Protein AF-A0A6J2UG06-F1 (afdb_monomer)

Sequence (185 aa):
MLAINQSETRSLQFLCLIGFFMAVGTTALANMAPKVDNDSCHNTYTLQAADASNTYTSSYTLCEQTANDTMIELTIDEKLERMQIEQGAGAVCDNLAQCSAIADDLDYMKCIREIGNKNLDILVEIHFNATSAHTRLRTDYDEVHQTFLLCTLEAQQVYVNSVRLAYNELLECRAQMENCSNSIF

Structure (mmCIF, N/CA/C/O backbone):
data_AF-A0A6J2UG06-F1
#
_entry.id   AF-A0A6J2UG06-F1
#
loop_
_atom_site.group_PDB
_atom_site.id
_atom_site.type_symbol
_atom_site.label_atom_id
_atom_site.label_alt_id
_atom_site.label_comp_id
_atom_site.label_asym_id
_atom_site.label_entity_id
_atom_site.label_seq_id
_atom_site.pdbx_PDB_ins_code
_atom_site.Cartn_x
_atom_site.Cartn_y
_atom_site.Cartn_z
_atom_site.occupancy
_atom_site.B_iso_or_equiv
_atom_site.auth_seq_id
_atom_site.auth_comp_id
_atom_site.auth_asym_id
_atom_site.auth_atom_id
_atom_site.pdbx_PDB_model_num
ATOM 1 N N . MET A 1 1 ? -39.538 -32.770 -22.035 1.00 35.53 1 MET A N 1
ATOM 2 C CA . MET A 1 1 ? -38.517 -32.888 -23.104 1.00 35.53 1 MET A CA 1
ATOM 3 C C . MET A 1 1 ? -38.596 -31.614 -23.925 1.00 35.53 1 MET A C 1
ATOM 5 O O . MET A 1 1 ? -39.690 -31.314 -24.364 1.00 35.53 1 MET A O 1
ATOM 9 N N . LEU A 1 2 ? -37.586 -30.773 -24.113 1.00 37.44 2 LEU A N 1
ATOM 10 C CA . LEU A 1 2 ? -36.155 -30.801 -23.820 1.00 37.44 2 LEU A CA 1
ATOM 11 C C . LEU A 1 2 ? -35.757 -29.368 -23.422 1.00 37.44 2 LEU A C 1
ATOM 13 O O . LEU A 1 2 ? -36.027 -28.440 -24.177 1.00 37.44 2 LEU A O 1
ATOM 17 N N . ALA A 1 3 ? -35.115 -29.190 -22.268 1.00 36.50 3 ALA A N 1
ATOM 18 C CA . ALA A 1 3 ? -34.351 -27.982 -21.973 1.00 36.50 3 ALA A CA 1
ATOM 19 C C . ALA A 1 3 ? -32.898 -28.296 -22.342 1.00 36.50 3 ALA A C 1
ATOM 21 O O . ALA A 1 3 ? -32.221 -29.027 -21.622 1.00 36.50 3 ALA A O 1
ATOM 22 N N . ILE A 1 4 ? -32.461 -27.841 -23.515 1.00 45.91 4 ILE A N 1
ATOM 23 C CA . ILE A 1 4 ? -31.063 -27.958 -23.935 1.00 45.91 4 ILE A CA 1
ATOM 24 C C . ILE A 1 4 ? -30.314 -26.762 -23.342 1.00 45.91 4 ILE A C 1
ATOM 26 O O . ILE A 1 4 ? -30.696 -25.609 -23.538 1.00 45.91 4 ILE A O 1
ATOM 30 N N . ASN A 1 5 ? -29.283 -27.084 -22.564 1.00 40.12 5 ASN A N 1
ATOM 31 C CA . ASN A 1 5 ? -28.406 -26.192 -21.815 1.00 40.12 5 ASN A CA 1
ATOM 32 C C . ASN A 1 5 ? -27.907 -24.986 -22.632 1.00 40.12 5 ASN A C 1
ATOM 34 O O . ASN A 1 5 ? -27.106 -25.131 -23.550 1.00 40.12 5 ASN A O 1
ATOM 38 N N . GLN A 1 6 ? -28.258 -23.772 -22.195 1.00 50.56 6 GLN A N 1
ATOM 39 C CA . GLN A 1 6 ? -27.672 -22.495 -22.649 1.00 50.56 6 GLN A CA 1
ATOM 40 C C . GLN A 1 6 ? -26.193 -22.298 -22.233 1.00 50.56 6 GLN A C 1
ATOM 42 O O . GLN A 1 6 ? -25.611 -21.243 -22.483 1.00 50.56 6 GLN A O 1
ATOM 47 N N . SER A 1 7 ? -25.574 -23.296 -21.595 1.00 43.72 7 SER A N 1
ATOM 48 C CA . SER A 1 7 ? -24.187 -23.250 -21.117 1.00 43.72 7 SER A CA 1
ATOM 49 C C . SER A 1 7 ? -23.150 -23.572 -22.202 1.00 43.72 7 SER A C 1
ATOM 51 O O . SER A 1 7 ? -22.028 -23.088 -22.110 1.00 43.72 7 SER A O 1
ATOM 53 N N . GLU A 1 8 ? -23.483 -24.373 -23.221 1.00 43.66 8 GLU A N 1
ATOM 54 C CA . GLU A 1 8 ? -22.505 -24.820 -24.235 1.00 43.66 8 GLU A CA 1
ATOM 55 C C . GLU A 1 8 ? -22.357 -23.852 -25.419 1.00 43.66 8 GLU A C 1
ATOM 57 O O . GLU A 1 8 ? -21.316 -23.811 -26.073 1.00 43.66 8 GLU A O 1
ATOM 62 N N . THR A 1 9 ? -23.359 -23.011 -25.680 1.00 48.59 9 THR A N 1
ATOM 63 C CA . THR A 1 9 ? -23.345 -22.058 -26.804 1.00 48.59 9 THR A CA 1
ATOM 64 C C . THR A 1 9 ? -22.442 -20.847 -26.570 1.00 48.59 9 THR A C 1
ATOM 66 O O . THR A 1 9 ? -21.955 -20.255 -27.534 1.00 48.59 9 THR A O 1
ATOM 69 N N . ARG A 1 10 ? -22.151 -20.496 -25.311 1.00 46.22 10 ARG A N 1
ATOM 70 C CA . ARG A 1 10 ? -21.227 -19.395 -24.978 1.00 46.22 10 ARG A CA 1
ATOM 71 C C . ARG A 1 10 ? -19.757 -19.774 -25.176 1.00 46.22 10 ARG A C 1
ATOM 73 O O . ARG A 1 10 ? -18.961 -18.924 -25.569 1.00 46.22 10 ARG A O 1
ATOM 80 N N . SER A 1 11 ? -19.416 -21.047 -24.986 1.00 51.09 11 SER A N 1
ATOM 81 C CA . SER A 1 11 ? -18.058 -21.578 -25.154 1.00 51.09 11 SER A CA 1
ATOM 82 C C . SER A 1 11 ? -17.610 -21.556 -26.620 1.00 51.09 11 SER A C 1
ATOM 84 O O . SER A 1 11 ? -16.479 -21.179 -26.919 1.00 51.09 11 SER A O 1
ATOM 86 N N . LEU A 1 12 ? -18.517 -21.880 -27.552 1.00 48.19 12 LEU A N 1
ATOM 87 C CA . LEU A 1 12 ? -18.229 -21.834 -28.991 1.00 48.19 12 LEU A CA 1
ATOM 88 C C . LEU A 1 12 ? -18.093 -20.401 -29.532 1.00 48.19 12 LEU A C 1
ATOM 90 O O . LEU A 1 12 ? -17.258 -20.156 -30.403 1.00 48.19 12 LEU A O 1
ATOM 94 N N . GLN A 1 13 ? -18.866 -19.440 -29.014 1.00 52.72 13 GLN A N 1
ATOM 95 C CA . GLN A 1 13 ? -18.740 -18.034 -29.425 1.00 52.72 13 GLN A CA 1
ATOM 96 C C . GLN A 1 13 ? -17.414 -17.407 -28.973 1.00 52.72 13 GLN A C 1
ATOM 98 O O . GLN A 1 13 ? -16.814 -16.647 -29.733 1.00 52.72 13 GLN A O 1
ATOM 103 N N . PHE A 1 14 ? -16.914 -17.766 -27.785 1.00 49.62 14 PHE A N 1
ATOM 104 C CA . PHE A 1 14 ? -15.602 -17.311 -27.310 1.00 49.62 14 PHE A CA 1
ATOM 105 C C . PHE A 1 14 ? -14.447 -17.889 -28.139 1.00 49.62 14 PHE A C 1
ATOM 107 O O . PHE A 1 14 ? -13.523 -17.160 -28.498 1.00 49.62 14 PHE A O 1
ATOM 114 N N . LEU A 1 15 ? -14.525 -19.166 -28.522 1.00 48.34 15 LEU A N 1
ATOM 115 C CA . LEU A 1 15 ? -13.512 -19.800 -29.375 1.00 48.34 15 LEU A CA 1
ATOM 116 C C . LEU A 1 15 ? -13.470 -19.199 -30.791 1.00 48.34 15 LEU A C 1
ATOM 118 O O . LEU A 1 15 ? -12.393 -19.077 -31.375 1.00 48.34 15 LEU A O 1
ATOM 122 N N . CYS A 1 16 ? -14.607 -18.747 -31.327 1.00 48.81 16 CYS A N 1
ATOM 123 C CA . CYS A 1 16 ? -14.660 -18.128 -32.653 1.00 48.81 16 CYS A CA 1
ATOM 124 C C . CYS A 1 16 ? -14.052 -16.709 -32.679 1.00 48.81 16 CYS A C 1
ATOM 126 O O . CYS A 1 16 ? -13.439 -16.324 -33.674 1.00 48.81 16 CYS A O 1
ATOM 128 N N . LEU A 1 17 ? -14.161 -15.948 -31.581 1.00 46.53 17 LEU A N 1
ATOM 129 C CA . LEU A 1 17 ? -13.543 -14.620 -31.448 1.00 46.53 17 LEU A CA 1
ATOM 130 C C . LEU A 1 17 ? -12.016 -14.695 -31.297 1.00 46.53 17 LEU A C 1
ATOM 132 O O . LEU A 1 17 ? -11.306 -13.880 -31.885 1.00 46.53 17 LEU A O 1
ATOM 136 N N . ILE A 1 18 ? -11.505 -15.711 -30.593 1.00 51.34 18 ILE A N 1
ATOM 137 C CA . ILE A 1 18 ? -10.058 -15.973 -30.499 1.00 51.34 18 ILE A CA 1
ATOM 138 C C . ILE A 1 18 ? -9.504 -16.420 -31.867 1.00 51.34 18 ILE A C 1
ATOM 140 O O . ILE A 1 18 ? -8.421 -15.995 -32.269 1.00 51.34 18 ILE A O 1
ATOM 144 N N . GLY A 1 19 ? -10.274 -17.208 -32.629 1.00 43.56 19 GLY A N 1
ATOM 145 C CA . GLY A 1 19 ? -9.911 -17.616 -33.991 1.00 43.56 19 GLY A CA 1
ATOM 146 C C . GLY A 1 19 ? -9.894 -16.469 -35.010 1.00 43.56 19 GLY A C 1
ATOM 147 O O . GLY A 1 19 ? -9.055 -16.461 -35.909 1.00 43.56 19 GLY A O 1
ATOM 148 N N . PHE A 1 20 ? -10.769 -15.467 -34.863 1.00 45.34 20 PHE A N 1
ATOM 149 C CA . PHE A 1 20 ? -10.839 -14.340 -35.803 1.00 45.34 20 PHE A CA 1
ATOM 150 C C . PHE A 1 20 ? -9.681 -13.343 -35.625 1.00 45.34 20 PHE A C 1
ATOM 152 O O . PHE A 1 20 ? -9.157 -12.825 -36.613 1.00 45.34 20 PHE A O 1
ATOM 159 N N . PHE A 1 21 ? -9.204 -13.134 -34.392 1.00 40.62 21 PHE A N 1
ATOM 160 C CA . PHE A 1 21 ? -8.032 -12.283 -34.143 1.00 40.62 21 PHE A CA 1
ATOM 161 C C . PHE A 1 21 ? -6.722 -12.889 -34.670 1.00 40.62 21 PHE A C 1
ATOM 163 O O . PHE A 1 21 ? -5.850 -12.145 -35.116 1.00 40.62 21 PHE A O 1
ATOM 170 N N . MET A 1 22 ? -6.596 -14.222 -34.709 1.00 39.44 22 MET A N 1
ATOM 171 C CA . MET A 1 22 ? -5.409 -14.874 -35.281 1.00 39.44 22 MET A CA 1
ATOM 172 C C . MET A 1 22 ? -5.376 -14.876 -36.821 1.00 39.44 22 MET A C 1
ATOM 174 O O . MET A 1 22 ? -4.301 -15.015 -37.400 1.00 39.44 22 MET A O 1
ATOM 178 N N . ALA A 1 23 ? -6.513 -14.686 -37.501 1.00 41.97 23 ALA A N 1
ATOM 179 C CA . ALA A 1 23 ? -6.583 -14.774 -38.964 1.00 41.97 23 ALA A CA 1
ATOM 180 C C . ALA A 1 23 ? -6.594 -13.418 -39.694 1.00 41.97 23 ALA A C 1
ATOM 182 O O . ALA A 1 23 ? -6.233 -13.370 -40.867 1.00 41.97 23 ALA A O 1
ATOM 183 N N . VAL A 1 24 ? -6.979 -12.317 -39.036 1.00 45.75 24 VAL A N 1
ATOM 184 C CA . VAL A 1 24 ? -7.069 -10.992 -39.694 1.00 45.75 24 VAL A CA 1
ATOM 185 C C . VAL A 1 24 ? -5.885 -10.071 -39.354 1.00 45.75 24 VAL A C 1
ATOM 187 O O . VAL A 1 24 ? -5.613 -9.123 -40.084 1.00 45.75 24 VAL A O 1
ATOM 190 N N . GLY A 1 25 ? -5.112 -10.369 -38.303 1.00 38.88 25 GLY A N 1
ATOM 191 C CA . GLY A 1 25 ? -3.920 -9.586 -37.936 1.00 38.88 25 GLY A CA 1
ATOM 192 C C . GLY A 1 25 ? -2.620 -9.999 -38.642 1.00 38.88 25 GLY A C 1
ATOM 193 O O . GLY A 1 25 ? -1.645 -9.246 -38.633 1.00 38.88 25 GLY A O 1
ATOM 194 N N . THR A 1 26 ? -2.573 -11.182 -39.258 1.00 45.47 26 THR A N 1
ATOM 195 C CA . THR A 1 26 ? -1.306 -11.796 -39.689 1.00 45.47 26 THR A CA 1
ATOM 196 C C . THR A 1 26 ? -0.799 -11.325 -41.046 1.00 45.47 26 THR A C 1
ATOM 198 O O . THR A 1 26 ? 0.398 -11.416 -41.282 1.00 45.47 26 THR A O 1
ATOM 201 N N . THR A 1 27 ? -1.622 -10.748 -41.925 1.00 44.78 27 THR A N 1
ATOM 202 C CA . THR A 1 27 ? -1.127 -10.274 -43.236 1.00 44.78 27 THR A CA 1
ATOM 203 C C . THR A 1 27 ? -0.660 -8.818 -43.241 1.00 44.78 27 THR A C 1
ATOM 205 O O . THR A 1 27 ? 0.081 -8.430 -44.141 1.00 44.78 27 THR A O 1
ATOM 208 N N . ALA A 1 28 ? -1.031 -8.014 -42.238 1.00 41.00 28 ALA A N 1
ATOM 209 C CA . ALA A 1 28 ? -0.582 -6.623 -42.123 1.00 41.00 28 ALA A CA 1
ATOM 210 C C . ALA A 1 28 ? 0.649 -6.466 -41.212 1.00 41.00 28 ALA A C 1
ATOM 212 O O . ALA A 1 28 ? 1.530 -5.666 -41.517 1.00 41.00 28 ALA A O 1
ATOM 213 N N . LEU A 1 29 ? 0.759 -7.264 -40.140 1.00 42.31 29 LEU A N 1
ATOM 214 C CA . LEU A 1 29 ? 1.913 -7.222 -39.229 1.00 42.31 29 LEU A CA 1
ATOM 215 C C . LEU A 1 29 ? 3.090 -8.099 -39.688 1.00 42.31 29 LEU A C 1
ATOM 217 O O . LEU A 1 29 ? 4.230 -7.802 -39.344 1.00 42.31 29 LEU A O 1
ATOM 221 N N . ALA A 1 30 ? 2.864 -9.126 -40.518 1.00 41.72 30 ALA A N 1
ATOM 222 C CA . ALA A 1 30 ? 3.959 -9.945 -41.053 1.00 41.72 30 ALA A CA 1
ATOM 223 C C . ALA A 1 30 ? 4.848 -9.199 -42.063 1.00 41.72 30 ALA A C 1
ATOM 225 O O . ALA A 1 30 ? 5.989 -9.594 -42.270 1.00 41.72 30 ALA A O 1
ATOM 226 N N . ASN A 1 31 ? 4.364 -8.098 -42.648 1.00 44.06 31 ASN A N 1
ATOM 227 C CA . ASN A 1 31 ? 5.167 -7.254 -43.540 1.00 44.06 31 ASN A CA 1
ATOM 228 C C . ASN A 1 31 ? 5.971 -6.176 -42.791 1.00 44.06 31 ASN A C 1
ATOM 230 O O . ASN A 1 31 ? 6.771 -5.480 -43.410 1.00 44.06 31 ASN A O 1
ATOM 234 N N . MET A 1 32 ? 5.765 -6.034 -41.476 1.00 44.56 32 MET A N 1
ATOM 235 C CA . MET A 1 32 ? 6.581 -5.189 -40.590 1.00 44.56 32 MET A CA 1
ATOM 236 C C . MET A 1 32 ? 7.515 -6.013 -39.700 1.00 44.56 32 MET A C 1
ATOM 238 O O . MET A 1 32 ? 8.406 -5.449 -39.070 1.00 44.56 32 MET A O 1
ATOM 242 N N . ALA A 1 33 ? 7.340 -7.337 -39.650 1.00 47.28 33 ALA A N 1
ATOM 243 C CA . ALA A 1 33 ? 8.327 -8.220 -39.058 1.00 47.28 33 ALA A CA 1
ATOM 244 C C . ALA A 1 33 ? 9.574 -8.193 -39.958 1.00 47.28 33 ALA A C 1
ATOM 246 O O . ALA A 1 33 ? 9.484 -8.582 -41.129 1.00 47.28 33 ALA A O 1
ATOM 247 N N . PRO A 1 34 ? 10.733 -7.728 -39.460 1.00 53.09 34 PRO A N 1
ATOM 248 C CA . PRO A 1 34 ? 11.964 -7.823 -40.221 1.00 53.09 34 PRO A CA 1
ATOM 249 C C . PRO A 1 34 ? 12.155 -9.297 -40.572 1.00 53.09 34 PRO A C 1
ATOM 251 O O . PRO A 1 34 ? 11.994 -10.149 -39.695 1.00 53.09 34 PRO A O 1
ATOM 254 N N . LYS A 1 35 ? 12.501 -9.619 -41.827 1.00 49.34 35 LYS A N 1
ATOM 255 C CA . LYS A 1 35 ? 13.000 -10.962 -42.149 1.00 49.34 35 LYS A CA 1
ATOM 256 C C . LYS A 1 35 ? 14.048 -11.302 -41.089 1.00 49.34 35 LYS A C 1
ATOM 258 O O . LYS A 1 35 ? 14.993 -10.528 -40.881 1.00 49.34 35 LYS A O 1
ATOM 263 N N . VAL A 1 36 ? 13.820 -12.392 -40.360 1.00 53.59 36 VAL A N 1
ATOM 264 C CA . VAL A 1 36 ? 14.781 -12.936 -39.400 1.00 53.59 36 VAL A CA 1
ATOM 265 C C . VAL A 1 36 ? 15.884 -13.582 -40.230 1.00 53.59 36 VAL A C 1
ATOM 267 O O . VAL A 1 36 ? 15.991 -14.799 -40.321 1.00 53.59 36 VAL A O 1
ATOM 270 N N . ASP A 1 37 ? 16.662 -12.756 -40.924 1.00 57.50 37 ASP A N 1
ATOM 271 C CA . ASP A 1 37 ? 18.031 -13.122 -41.221 1.00 57.50 37 ASP A CA 1
ATOM 272 C C . ASP A 1 37 ? 18.739 -13.097 -39.875 1.00 57.50 37 ASP A C 1
ATOM 274 O O . ASP A 1 37 ? 18.774 -12.068 -39.193 1.00 57.50 37 ASP A O 1
ATOM 278 N N . ASN A 1 38 ? 19.221 -14.266 -39.455 1.00 65.12 38 ASN A N 1
ATOM 279 C CA . ASN A 1 38 ? 20.056 -14.434 -38.272 1.00 65.12 38 ASN A CA 1
ATOM 280 C C . ASN A 1 38 ? 21.454 -13.862 -38.565 1.00 65.12 38 ASN A C 1
ATOM 282 O O . ASN A 1 38 ? 22.456 -14.577 -38.585 1.00 65.12 38 ASN A O 1
ATOM 286 N N . ASP A 1 39 ? 21.480 -12.581 -38.914 1.00 76.62 39 ASP A N 1
ATOM 287 C CA . ASP A 1 39 ? 22.662 -11.793 -39.194 1.00 76.62 39 ASP A CA 1
ATOM 288 C C . ASP A 1 39 ? 23.250 -11.250 -37.880 1.00 76.62 39 ASP A C 1
ATOM 290 O O . ASP A 1 39 ? 22.632 -11.286 -36.809 1.00 76.62 39 ASP A O 1
ATOM 294 N N . SER A 1 40 ? 24.485 -10.748 -37.943 1.00 84.69 40 SER A N 1
ATOM 295 C CA . SER A 1 40 ? 25.146 -10.182 -36.763 1.00 84.69 40 SER A CA 1
ATOM 296 C C . SER A 1 40 ? 24.369 -9.002 -36.165 1.00 84.69 40 SER A C 1
ATOM 298 O O . SER A 1 40 ? 24.471 -8.775 -34.961 1.00 84.69 40 SER A O 1
ATOM 300 N N . CYS A 1 41 ? 23.594 -8.266 -36.970 1.00 87.00 41 CYS A N 1
ATOM 301 C CA . CYS A 1 41 ? 22.786 -7.139 -36.506 1.00 87.00 41 CYS A CA 1
ATOM 302 C C . CYS A 1 41 ? 21.617 -7.620 -35.632 1.00 87.00 41 CYS A C 1
ATOM 304 O O . CYS A 1 41 ? 21.357 -7.056 -34.570 1.00 87.00 41 CYS A O 1
ATOM 306 N N . HIS A 1 42 ? 20.944 -8.698 -36.041 1.00 89.50 42 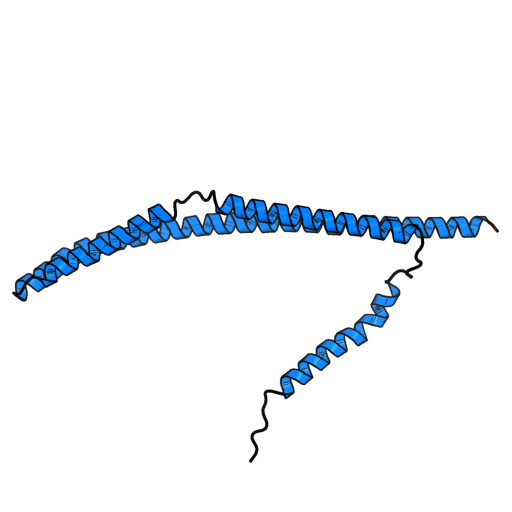HIS A N 1
ATOM 307 C CA . HIS A 1 42 ? 19.855 -9.326 -35.305 1.00 89.50 42 HIS A CA 1
ATOM 308 C C . HIS A 1 42 ? 20.340 -9.883 -33.966 1.00 89.50 42 HIS A C 1
ATOM 310 O O . HIS A 1 42 ? 19.660 -9.704 -32.960 1.00 89.50 42 HIS A O 1
ATOM 316 N N . ASN A 1 43 ? 21.531 -10.490 -33.932 1.00 89.50 43 ASN A N 1
ATOM 317 C CA . ASN A 1 43 ? 22.123 -10.988 -32.689 1.00 89.50 43 ASN A CA 1
ATOM 318 C C . ASN A 1 43 ? 22.457 -9.856 -31.697 1.00 89.50 43 ASN A C 1
ATOM 320 O O . ASN A 1 43 ? 22.248 -9.999 -30.495 1.00 89.50 43 ASN A O 1
ATOM 324 N N . THR A 1 44 ? 22.939 -8.707 -32.181 1.00 90.00 44 THR A N 1
ATOM 325 C CA . THR A 1 44 ? 23.153 -7.528 -31.325 1.00 90.00 44 THR A CA 1
ATOM 326 C C . THR A 1 44 ? 21.832 -6.999 -30.769 1.00 90.00 44 THR A C 1
ATOM 328 O O . THR A 1 44 ? 21.720 -6.773 -29.565 1.00 90.00 44 THR A O 1
ATOM 331 N N . TYR A 1 45 ? 20.808 -6.874 -31.618 1.00 91.75 45 TYR A N 1
ATOM 332 C CA . TYR A 1 45 ? 19.475 -6.446 -31.198 1.00 91.75 45 TYR A CA 1
ATOM 333 C C . TYR A 1 45 ? 18.875 -7.363 -30.127 1.00 91.75 45 TYR A C 1
ATOM 335 O O . TYR A 1 45 ? 18.356 -6.877 -29.124 1.00 91.75 45 TYR A O 1
ATOM 343 N N . THR A 1 46 ? 18.939 -8.685 -30.309 1.00 91.31 46 THR A N 1
ATOM 344 C CA . THR A 1 46 ? 18.365 -9.632 -29.342 1.00 91.31 46 THR A CA 1
ATOM 345 C C . THR A 1 46 ? 19.069 -9.560 -27.990 1.00 91.31 46 THR A C 1
ATOM 347 O O . THR A 1 46 ? 18.392 -9.614 -26.963 1.00 91.31 46 THR A O 1
ATOM 350 N N . LEU A 1 47 ? 20.392 -9.367 -27.967 1.00 93.88 47 LEU A N 1
ATOM 351 C CA . LEU A 1 47 ? 21.146 -9.143 -26.730 1.00 93.88 47 LEU A CA 1
ATOM 352 C C . LEU A 1 47 ? 20.729 -7.843 -26.030 1.00 93.88 47 LEU A C 1
ATOM 354 O O . LEU A 1 47 ? 20.460 -7.859 -24.831 1.00 93.88 47 LEU A O 1
ATOM 358 N N . GLN A 1 48 ? 20.616 -6.736 -26.765 1.00 92.88 48 GLN A N 1
ATOM 359 C CA . GLN A 1 48 ? 20.195 -5.446 -26.204 1.00 92.88 48 GLN A CA 1
ATOM 360 C C . GLN A 1 48 ? 18.739 -5.465 -25.716 1.00 92.88 48 GLN A C 1
ATOM 362 O O . GLN A 1 48 ? 18.426 -4.926 -24.657 1.00 92.88 48 GLN A O 1
ATOM 367 N N . ALA A 1 49 ? 17.837 -6.120 -26.449 1.00 91.62 49 ALA A N 1
ATOM 368 C CA . ALA A 1 49 ? 16.446 -6.284 -26.039 1.00 91.62 49 ALA A CA 1
ATOM 369 C C . ALA A 1 49 ? 16.319 -7.165 -24.781 1.00 91.62 49 ALA A C 1
ATOM 371 O O . ALA A 1 49 ? 15.486 -6.893 -23.908 1.00 91.62 49 ALA A O 1
ATOM 372 N N . ALA A 1 50 ? 17.157 -8.200 -24.657 1.00 93.94 50 ALA A N 1
ATOM 373 C CA . ALA A 1 50 ? 17.238 -9.014 -23.449 1.00 93.94 50 ALA A CA 1
ATOM 374 C C . ALA A 1 50 ? 17.768 -8.200 -22.256 1.00 93.94 50 ALA A C 1
ATOM 376 O O . ALA A 1 50 ? 17.188 -8.266 -21.175 1.00 93.94 50 ALA A O 1
ATOM 377 N N . ASP A 1 51 ? 18.804 -7.381 -22.454 1.00 96.19 51 ASP A N 1
ATOM 378 C CA . ASP A 1 51 ? 19.350 -6.497 -21.417 1.00 96.19 51 ASP A CA 1
ATOM 379 C C . ASP A 1 51 ? 18.330 -5.452 -20.936 1.00 96.19 51 ASP A C 1
ATOM 381 O O . ASP A 1 51 ? 18.126 -5.271 -19.732 1.00 96.19 51 ASP A O 1
ATOM 385 N N . ALA A 1 52 ? 17.582 -4.849 -21.865 1.00 94.81 52 ALA 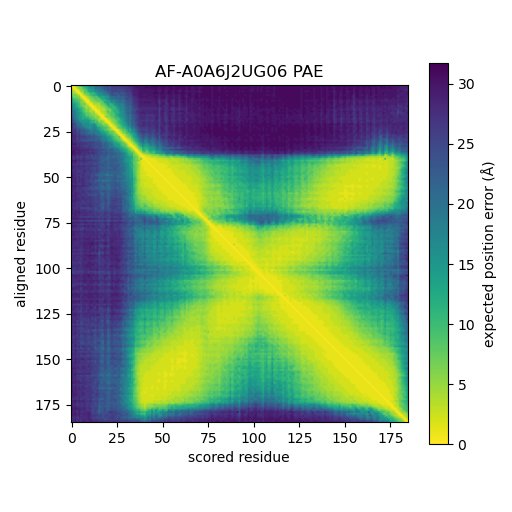A N 1
ATOM 386 C CA . ALA A 1 52 ? 16.471 -3.959 -21.538 1.00 94.81 52 ALA A CA 1
ATOM 387 C C . ALA A 1 52 ? 15.398 -4.672 -20.693 1.00 94.81 52 ALA A C 1
ATOM 389 O O . ALA A 1 52 ? 14.892 -4.110 -19.720 1.00 94.81 52 ALA A O 1
ATOM 390 N N . SER A 1 53 ? 15.073 -5.923 -21.032 1.00 95.06 53 SER A N 1
ATOM 391 C CA . SER A 1 53 ? 14.087 -6.734 -20.300 1.00 95.06 53 SER A CA 1
ATOM 392 C C . SER A 1 53 ? 14.573 -7.112 -18.893 1.00 95.06 53 SER A C 1
ATOM 394 O O . SER A 1 53 ? 13.802 -7.070 -17.930 1.00 95.06 53 SER A O 1
ATOM 396 N N . ASN A 1 54 ? 15.860 -7.439 -18.750 1.00 96.62 54 ASN A N 1
ATOM 397 C CA . ASN A 1 54 ? 16.482 -7.719 -17.455 1.00 96.62 54 ASN A CA 1
ATOM 398 C C . ASN A 1 54 ? 16.500 -6.472 -16.568 1.00 96.62 54 ASN A C 1
ATOM 400 O O . ASN A 1 54 ? 16.134 -6.543 -15.394 1.00 96.62 54 ASN A O 1
ATOM 404 N N . THR A 1 55 ? 16.861 -5.323 -17.144 1.00 95.88 55 THR A N 1
ATOM 405 C CA . THR A 1 55 ? 16.839 -4.030 -16.453 1.00 95.88 55 THR A CA 1
ATOM 406 C C . THR A 1 55 ? 15.434 -3.704 -15.955 1.00 95.88 55 THR A C 1
ATOM 408 O O . THR A 1 55 ? 15.267 -3.410 -14.776 1.00 95.88 55 THR A O 1
ATOM 411 N N . TYR A 1 56 ? 14.414 -3.846 -16.809 1.00 96.19 56 TYR A N 1
ATOM 412 C CA . TYR A 1 56 ? 13.016 -3.662 -16.413 1.00 96.19 56 TYR A CA 1
ATOM 413 C C . TYR A 1 56 ? 12.620 -4.553 -15.234 1.00 96.19 56 TYR A C 1
ATOM 415 O O . TYR A 1 56 ? 12.048 -4.074 -14.260 1.00 96.19 56 TYR A O 1
ATOM 423 N N . THR A 1 57 ? 12.952 -5.844 -15.305 1.00 96.62 57 THR A N 1
ATOM 424 C CA . THR A 1 57 ? 12.619 -6.817 -14.254 1.00 96.62 57 THR A CA 1
ATOM 425 C C . THR A 1 57 ? 13.273 -6.445 -12.922 1.00 96.62 57 THR A C 1
ATOM 427 O O . THR A 1 57 ? 12.625 -6.490 -11.875 1.00 96.62 57 THR A O 1
ATOM 430 N N . SER A 1 58 ? 14.542 -6.031 -12.961 1.00 97.50 58 SER A N 1
ATOM 431 C CA . SER A 1 58 ? 15.277 -5.558 -11.786 1.00 97.50 58 SER A CA 1
ATOM 432 C C . SER A 1 58 ? 14.636 -4.300 -11.191 1.00 97.50 58 SER A C 1
ATOM 434 O O . SER A 1 58 ? 14.314 -4.273 -10.004 1.00 97.50 58 SER A O 1
ATOM 436 N N . SER A 1 59 ? 14.363 -3.287 -12.021 1.00 95.69 59 SER A N 1
ATOM 437 C CA . SER A 1 59 ? 13.719 -2.043 -11.588 1.00 95.69 59 SER A CA 1
ATOM 438 C C . SER A 1 59 ? 12.325 -2.280 -11.015 1.00 95.69 59 SER A C 1
ATOM 440 O O . SER A 1 59 ? 12.005 -1.744 -9.961 1.00 95.69 59 SER A O 1
ATOM 442 N N . TYR A 1 60 ? 11.514 -3.126 -11.652 1.00 96.00 60 TYR A N 1
ATOM 443 C CA . TYR A 1 60 ? 10.193 -3.493 -11.147 1.00 96.00 60 TYR A CA 1
ATOM 444 C C . TYR A 1 60 ? 10.281 -4.156 -9.766 1.00 96.00 60 TYR A C 1
ATOM 446 O O . TYR A 1 60 ? 9.557 -3.774 -8.849 1.00 96.00 60 TYR A O 1
ATOM 454 N N . THR A 1 61 ? 11.206 -5.105 -9.598 1.00 96.19 61 THR A N 1
ATOM 455 C CA . THR A 1 61 ? 11.424 -5.793 -8.315 1.00 96.19 61 THR A CA 1
ATOM 456 C C . THR A 1 61 ? 11.844 -4.808 -7.224 1.00 96.19 61 THR A C 1
ATOM 458 O O . THR A 1 61 ? 11.380 -4.902 -6.091 1.00 96.19 61 THR A O 1
ATOM 461 N N . LEU A 1 62 ? 12.684 -3.826 -7.563 1.00 96.50 62 LEU A N 1
ATOM 462 C CA . LEU A 1 62 ? 13.082 -2.769 -6.637 1.00 96.50 62 LEU A CA 1
ATOM 463 C C . LEU A 1 62 ? 11.896 -1.875 -6.238 1.00 96.50 62 LEU A C 1
ATOM 465 O O . LEU A 1 62 ? 11.771 -1.527 -5.064 1.00 96.50 62 LEU A O 1
ATOM 469 N N . CYS A 1 63 ? 11.009 -1.533 -7.181 1.00 96.12 63 CYS A N 1
ATOM 470 C CA . CYS A 1 63 ? 9.781 -0.793 -6.877 1.00 96.12 63 CYS A CA 1
ATOM 471 C C . CYS A 1 63 ? 8.897 -1.568 -5.888 1.00 96.12 63 CYS A C 1
ATOM 473 O O . CYS A 1 63 ? 8.375 -0.985 -4.941 1.00 96.12 63 CYS A O 1
ATOM 475 N N . GLU A 1 64 ? 8.747 -2.881 -6.088 1.00 94.31 64 GLU A N 1
ATOM 476 C CA . GLU A 1 64 ? 7.955 -3.751 -5.211 1.00 94.31 64 GLU A CA 1
ATOM 477 C C . GLU A 1 64 ? 8.557 -3.852 -3.803 1.00 94.31 64 GLU A C 1
ATOM 479 O O . GLU A 1 64 ? 7.843 -3.694 -2.814 1.00 94.31 64 GLU A O 1
ATOM 484 N N . GLN A 1 65 ? 9.873 -4.056 -3.700 1.00 93.56 65 GLN A N 1
ATOM 485 C CA . GLN A 1 65 ? 10.577 -4.082 -2.414 1.00 93.56 65 GLN A CA 1
ATOM 486 C C . GLN A 1 65 ? 10.416 -2.761 -1.662 1.00 93.56 65 GLN A C 1
ATOM 488 O O . GLN A 1 65 ? 10.009 -2.760 -0.506 1.00 93.56 65 GLN A O 1
ATOM 493 N N . THR A 1 66 ? 10.637 -1.639 -2.347 1.00 91.25 66 THR A N 1
ATOM 494 C CA . THR A 1 66 ? 10.512 -0.303 -1.751 1.00 91.25 66 THR A CA 1
ATOM 495 C C . THR A 1 66 ? 9.094 -0.046 -1.237 1.00 91.25 66 THR A C 1
ATOM 497 O O . THR A 1 66 ? 8.918 0.485 -0.141 1.00 91.25 66 THR A O 1
ATOM 500 N N . ALA A 1 67 ? 8.071 -0.446 -1.998 1.00 90.19 67 ALA A N 1
ATOM 501 C CA . ALA A 1 67 ? 6.681 -0.324 -1.571 1.00 90.19 67 ALA A CA 1
ATOM 502 C C . ALA A 1 67 ? 6.388 -1.172 -0.321 1.00 90.19 67 ALA A C 1
ATOM 504 O O . ALA A 1 67 ? 5.767 -0.681 0.621 1.00 90.19 67 ALA A O 1
ATOM 505 N N . ASN A 1 68 ? 6.875 -2.415 -0.282 1.00 86.56 68 ASN A N 1
ATOM 506 C CA . ASN A 1 68 ? 6.697 -3.304 0.868 1.00 86.56 68 ASN A CA 1
ATOM 507 C C . ASN A 1 68 ? 7.416 -2.789 2.123 1.00 86.56 68 ASN A C 1
ATOM 509 O O . ASN A 1 68 ? 6.835 -2.819 3.205 1.00 86.56 68 ASN A O 1
ATOM 513 N N . ASP A 1 69 ? 8.640 -2.281 1.984 1.00 85.94 69 ASP A N 1
ATOM 514 C CA . ASP A 1 69 ? 9.404 -1.729 3.106 1.00 85.94 69 ASP A CA 1
ATOM 515 C C . ASP A 1 69 ? 8.732 -0.460 3.655 1.00 85.94 69 ASP A C 1
ATOM 517 O O . ASP A 1 69 ? 8.578 -0.305 4.865 1.00 85.94 69 ASP A O 1
ATOM 521 N N . THR A 1 70 ? 8.214 0.401 2.774 1.00 82.19 70 THR A N 1
ATOM 522 C CA . THR A 1 70 ? 7.489 1.619 3.180 1.00 82.19 70 THR A CA 1
ATOM 523 C C . THR A 1 70 ? 6.157 1.288 3.869 1.00 82.19 70 THR A C 1
ATOM 525 O O . THR A 1 70 ? 5.767 1.966 4.816 1.00 82.19 70 THR A O 1
ATOM 528 N N . MET A 1 71 ? 5.476 0.206 3.466 1.00 75.81 71 MET A N 1
ATOM 529 C CA . MET A 1 71 ? 4.290 -0.302 4.175 1.00 75.81 71 MET A CA 1
ATOM 530 C C . MET A 1 71 ? 4.593 -0.798 5.597 1.00 75.81 71 MET A C 1
ATOM 532 O O . MET A 1 71 ? 3.686 -0.862 6.424 1.00 75.81 71 MET A O 1
ATOM 536 N N . ILE A 1 72 ? 5.837 -1.169 5.905 1.00 69.25 72 ILE A N 1
ATOM 537 C CA . ILE A 1 72 ? 6.239 -1.560 7.263 1.00 69.25 72 ILE A CA 1
ATOM 538 C C . ILE A 1 72 ? 6.516 -0.317 8.125 1.00 69.25 72 ILE A C 1
ATOM 540 O O . ILE A 1 72 ? 6.305 -0.352 9.336 1.00 69.25 72 ILE A O 1
ATOM 544 N N . GLU A 1 73 ? 6.934 0.790 7.510 1.00 69.25 73 GLU A N 1
ATOM 545 C CA . GLU A 1 73 ? 7.274 2.057 8.175 1.00 69.25 73 GLU A CA 1
ATOM 546 C C . GLU A 1 73 ? 6.102 3.050 8.287 1.00 69.25 73 GLU A C 1
ATOM 548 O O . GLU A 1 73 ? 6.313 4.238 8.540 1.00 69.25 73 GLU A O 1
ATOM 553 N N . LEU A 1 74 ? 4.858 2.590 8.112 1.00 72.62 74 LEU A N 1
ATOM 554 C CA . LEU A 1 74 ? 3.679 3.456 8.203 1.00 72.62 74 LEU A CA 1
ATOM 555 C C . LEU A 1 74 ? 3.638 4.213 9.540 1.00 72.62 74 LEU A C 1
ATOM 557 O O . LEU A 1 74 ? 3.972 3.693 10.605 1.00 72.62 74 LEU A O 1
ATOM 561 N N . THR A 1 75 ? 3.184 5.466 9.485 1.00 66.69 75 THR A N 1
ATOM 562 C CA . THR A 1 75 ? 3.246 6.398 10.625 1.00 66.69 75 THR A CA 1
ATOM 563 C C . THR A 1 75 ? 2.264 6.076 11.753 1.00 66.69 75 THR A C 1
ATOM 565 O O . THR A 1 75 ? 2.343 6.662 12.838 1.00 66.69 75 THR A O 1
ATOM 568 N N . ILE A 1 76 ? 1.313 5.175 11.502 1.00 71.50 76 ILE A N 1
ATOM 569 C CA . ILE A 1 76 ? 0.331 4.709 12.477 1.00 71.50 76 ILE A CA 1
ATOM 570 C C . ILE A 1 76 ? 0.773 3.384 13.089 1.00 71.50 76 ILE A C 1
ATOM 572 O O . ILE A 1 76 ? 0.981 2.393 12.394 1.00 71.50 76 ILE A O 1
ATOM 576 N N . ASP A 1 77 ? 0.801 3.346 14.423 1.00 79.94 77 ASP A N 1
ATOM 577 C CA . ASP A 1 77 ? 0.784 2.089 15.164 1.00 79.94 77 ASP A CA 1
ATOM 578 C C . ASP A 1 77 ? -0.646 1.528 15.141 1.00 79.94 77 ASP A C 1
ATOM 580 O O . ASP A 1 77 ? -1.469 1.795 16.021 1.00 79.94 77 ASP A O 1
ATOM 584 N N . GLU A 1 78 ? -0.954 0.760 14.094 1.00 80.12 78 GLU A N 1
ATOM 585 C CA . GLU A 1 78 ? -2.272 0.146 13.899 1.00 80.12 78 GLU A CA 1
ATOM 586 C C . GLU A 1 78 ? -2.672 -0.714 15.109 1.00 80.12 78 GLU A C 1
ATOM 588 O O . GLU A 1 78 ? -3.846 -0.794 15.478 1.00 80.12 78 GLU A O 1
ATOM 593 N N . LYS A 1 79 ? -1.690 -1.323 15.784 1.00 83.38 79 LYS A N 1
ATOM 594 C CA . LYS A 1 79 ? -1.924 -2.167 16.954 1.00 83.38 79 LYS A CA 1
ATOM 595 C C . LYS A 1 79 ? -2.356 -1.340 18.161 1.00 83.38 79 LYS A C 1
ATOM 597 O O . LYS A 1 79 ? -3.242 -1.784 18.895 1.00 83.38 79 LYS A O 1
ATOM 602 N N . LEU A 1 80 ? -1.755 -0.171 18.370 1.00 86.31 80 LEU A N 1
ATOM 603 C CA . LEU A 1 80 ? -2.149 0.741 19.442 1.00 86.31 80 LEU A CA 1
ATOM 604 C C . LEU A 1 80 ? -3.569 1.276 19.223 1.00 86.31 80 LEU A C 1
ATOM 606 O O . LEU A 1 80 ? -4.393 1.179 20.132 1.00 86.31 80 LEU A O 1
ATOM 610 N N . GLU A 1 81 ? -3.873 1.768 18.021 1.00 87.06 81 GLU A N 1
ATOM 611 C CA . GLU A 1 81 ? -5.206 2.290 17.673 1.00 87.06 81 GLU A CA 1
ATOM 612 C C . GLU A 1 81 ? -6.284 1.206 17.840 1.00 87.06 81 GLU A C 1
ATOM 614 O O . GLU A 1 81 ? -7.320 1.411 18.480 1.00 87.06 81 GLU A O 1
ATOM 619 N N . ARG A 1 82 ? -6.004 -0.011 17.352 1.00 88.56 82 ARG A N 1
ATOM 620 C CA . ARG A 1 82 ? -6.897 -1.165 17.508 1.00 88.56 82 ARG A CA 1
ATOM 621 C C . ARG A 1 82 ? -7.131 -1.520 18.976 1.00 88.56 82 ARG A C 1
ATOM 623 O O . ARG A 1 82 ? -8.267 -1.786 19.361 1.00 88.56 82 ARG A O 1
ATOM 630 N N . MET A 1 83 ? -6.083 -1.496 19.800 1.00 90.88 83 MET A N 1
ATOM 631 C CA . MET 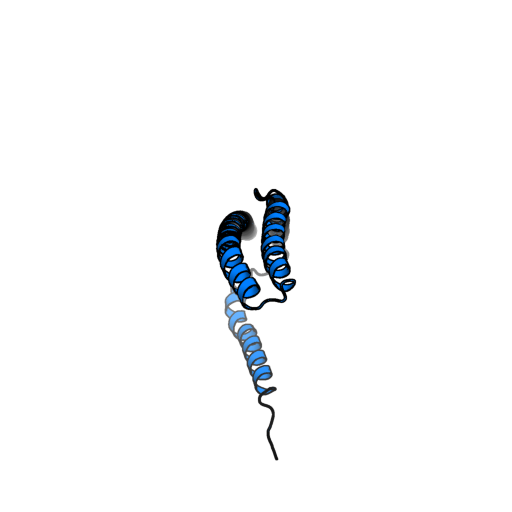A 1 83 ? -6.189 -1.786 21.231 1.00 90.88 83 MET A CA 1
ATOM 632 C C . MET A 1 83 ? -7.082 -0.775 21.957 1.00 90.88 83 MET A C 1
ATOM 634 O O . MET A 1 83 ? -7.890 -1.172 22.794 1.00 90.88 83 MET A O 1
ATOM 638 N N . GLN A 1 84 ? -6.969 0.516 21.638 1.00 88.06 84 GLN A N 1
ATOM 639 C CA . GLN A 1 84 ? -7.787 1.562 22.259 1.00 88.06 84 GLN A CA 1
ATOM 640 C C . GLN A 1 84 ? -9.272 1.413 21.905 1.00 88.06 84 GLN A C 1
ATOM 642 O O . GLN A 1 84 ? -10.131 1.518 22.782 1.00 88.06 84 GLN A O 1
ATOM 647 N N . ILE A 1 85 ? -9.578 1.086 20.645 1.00 90.69 85 ILE A N 1
ATOM 648 C CA . ILE A 1 85 ? -10.947 0.792 20.195 1.00 90.69 85 ILE A CA 1
ATOM 649 C C . ILE A 1 85 ? -11.516 -0.423 20.940 1.00 90.69 85 ILE A C 1
ATOM 651 O O . ILE A 1 85 ? -12.647 -0.376 21.427 1.00 90.69 85 ILE A O 1
ATOM 655 N N . GLU A 1 86 ? -10.737 -1.503 21.064 1.00 93.12 86 GLU A N 1
ATOM 656 C CA . GLU A 1 86 ? -11.157 -2.717 21.776 1.00 93.12 86 GLU A CA 1
ATOM 657 C C . GLU A 1 86 ? -11.394 -2.461 23.270 1.00 93.12 86 GLU A C 1
ATOM 659 O O . GLU A 1 86 ? -12.379 -2.947 23.828 1.00 93.12 86 GLU A O 1
ATOM 664 N N . GLN A 1 87 ? -10.546 -1.654 23.911 1.00 92.88 87 GLN A N 1
ATOM 665 C CA . GLN A 1 87 ? -10.728 -1.256 25.309 1.00 92.88 87 GLN A CA 1
ATOM 666 C C . GLN A 1 87 ? -11.993 -0.416 25.506 1.00 92.88 87 GLN A C 1
ATOM 668 O O . GLN A 1 87 ? -12.770 -0.690 26.421 1.00 92.88 87 GLN A O 1
ATOM 673 N N . GLY A 1 88 ? -12.238 0.566 24.636 1.00 90.50 88 GLY A N 1
ATOM 674 C CA . GLY A 1 88 ? -13.453 1.376 24.692 1.00 90.50 88 GLY A CA 1
ATOM 675 C C . GLY A 1 88 ? -14.719 0.536 24.490 1.00 90.50 88 GLY A C 1
ATOM 676 O O . GLY A 1 88 ? -15.691 0.681 25.233 1.00 90.50 88 GLY A O 1
ATOM 677 N N . ALA A 1 89 ? -14.700 -0.393 23.529 1.00 91.62 89 ALA A N 1
ATOM 678 C CA . ALA A 1 89 ? -15.812 -1.310 23.290 1.00 91.62 89 ALA A CA 1
ATOM 679 C C . ALA A 1 89 ? -16.073 -2.226 24.500 1.00 91.62 89 ALA A C 1
ATOM 681 O O . ALA A 1 89 ? -17.226 -2.427 24.884 1.00 91.62 89 ALA A O 1
ATOM 682 N N . GLY A 1 90 ? -15.010 -2.732 25.134 1.00 92.81 90 GLY A N 1
ATOM 683 C CA . GLY A 1 90 ? -15.098 -3.500 26.377 1.00 92.81 90 GLY A CA 1
ATOM 684 C C . GLY A 1 90 ? -15.749 -2.703 27.508 1.00 92.81 90 GLY A C 1
ATOM 685 O O . GLY A 1 90 ? -16.695 -3.183 28.126 1.00 92.81 90 GLY A O 1
ATOM 686 N N . ALA A 1 91 ? -15.333 -1.449 27.707 1.00 92.75 91 ALA A N 1
ATOM 687 C CA . ALA A 1 91 ? -15.896 -0.580 28.738 1.00 92.75 91 ALA A CA 1
ATOM 688 C C . ALA A 1 91 ? -17.407 -0.341 28.559 1.00 92.75 91 ALA A C 1
ATOM 690 O O . ALA A 1 91 ? -18.155 -0.367 29.535 1.00 92.75 91 ALA A O 1
ATOM 691 N N . VAL A 1 92 ? -17.887 -0.159 27.321 1.00 93.06 92 VAL A N 1
ATOM 692 C CA . VAL A 1 92 ? -19.329 -0.019 27.032 1.00 93.06 92 VAL A CA 1
ATOM 693 C C . VAL A 1 92 ? -20.100 -1.271 27.452 1.00 93.06 92 VAL A C 1
ATOM 695 O O . VAL A 1 92 ? -21.147 -1.163 28.099 1.00 93.06 92 VAL A O 1
ATOM 698 N N . CYS A 1 93 ? -19.577 -2.451 27.110 1.00 92.62 93 CYS A N 1
ATOM 699 C CA . CYS A 1 93 ? -20.169 -3.735 27.477 1.00 92.62 93 CYS A CA 1
ATOM 700 C C . CYS A 1 93 ? -20.187 -3.941 28.996 1.00 92.62 93 CYS A C 1
ATOM 702 O O . CYS A 1 93 ? -21.234 -4.276 29.552 1.00 92.62 93 CYS A O 1
ATOM 704 N N . ASP A 1 94 ? -19.069 -3.679 29.673 1.00 92.94 94 ASP A N 1
ATOM 705 C CA . ASP A 1 94 ? -18.943 -3.826 31.125 1.00 92.94 94 ASP A CA 1
ATOM 706 C C . ASP A 1 94 ? -19.878 -2.871 31.874 1.00 92.94 94 ASP A C 1
ATOM 708 O O . ASP A 1 94 ? -20.508 -3.248 32.865 1.00 92.94 94 ASP A O 1
ATOM 712 N N . ASN A 1 95 ? -20.030 -1.641 31.378 1.00 90.31 95 ASN A N 1
ATOM 713 C CA . ASN A 1 95 ? -20.961 -0.671 31.939 1.00 90.31 95 ASN A CA 1
ATOM 714 C C . ASN A 1 95 ? -22.415 -1.163 31.836 1.00 90.31 95 ASN A C 1
ATOM 716 O O . ASN A 1 95 ? -23.174 -1.058 32.797 1.00 90.31 95 ASN A O 1
ATOM 720 N N . LEU A 1 96 ? -22.820 -1.737 30.699 1.00 91.50 96 LEU A N 1
ATOM 721 C CA . LEU A 1 96 ? -24.176 -2.279 30.538 1.00 91.50 96 LEU A CA 1
ATOM 722 C C . LEU A 1 96 ? -24.399 -3.542 31.377 1.00 91.50 96 LEU A C 1
ATOM 724 O O . LEU A 1 96 ? -25.481 -3.726 31.941 1.00 91.50 96 LEU A O 1
ATOM 728 N N . ALA A 1 97 ? -23.376 -4.390 31.502 1.00 93.19 97 ALA A N 1
ATOM 729 C CA . ALA A 1 97 ? -23.433 -5.597 32.316 1.00 93.19 97 ALA A CA 1
ATOM 730 C C . ALA A 1 97 ? -23.701 -5.279 33.796 1.00 93.19 97 ALA A C 1
ATOM 732 O O . ALA A 1 97 ? -24.451 -6.007 34.446 1.00 93.19 97 ALA A O 1
ATOM 733 N N . GLN A 1 98 ? -23.184 -4.163 34.320 1.00 92.62 98 GLN A N 1
ATOM 734 C CA . GLN A 1 98 ? -23.456 -3.733 35.698 1.00 92.62 98 GLN A CA 1
ATOM 735 C C . GLN A 1 98 ? -24.950 -3.506 35.967 1.00 92.62 98 GLN A C 1
ATOM 737 O O . GLN A 1 98 ? -25.441 -3.899 37.025 1.00 92.62 98 GLN A O 1
ATOM 742 N N . CYS A 1 99 ? -25.700 -2.946 35.011 1.00 92.81 99 CYS A N 1
ATOM 743 C CA . CYS A 1 99 ? -27.143 -2.763 35.183 1.00 92.81 99 CYS A CA 1
ATOM 744 C C . CYS A 1 99 ? -27.903 -4.096 35.186 1.00 92.81 99 CYS A C 1
ATOM 746 O O . CYS A 1 99 ? -28.924 -4.207 35.854 1.00 92.81 99 CYS A O 1
ATOM 748 N N . SER A 1 100 ? -27.406 -5.125 34.487 1.00 90.56 100 SER A N 1
ATOM 749 C CA . SER A 1 100 ? -28.079 -6.433 34.402 1.00 90.56 100 SER A CA 1
ATOM 750 C C . SER A 1 100 ? -28.170 -7.183 35.739 1.00 90.56 100 SER A C 1
ATOM 752 O O . SER A 1 100 ? -28.985 -8.090 35.878 1.00 90.56 100 SER A O 1
ATOM 754 N N . ALA A 1 101 ? -27.366 -6.790 36.732 1.00 92.31 101 ALA A N 1
ATOM 755 C CA . ALA A 1 101 ? -27.399 -7.357 38.077 1.00 92.31 101 ALA A CA 1
ATOM 756 C C . ALA A 1 101 ? -28.505 -6.761 38.975 1.00 92.31 101 ALA A C 1
ATOM 758 O O . ALA A 1 101 ? -28.699 -7.232 40.097 1.00 92.31 101 ALA A O 1
ATOM 759 N N . ILE A 1 102 ? -29.218 -5.724 38.518 1.00 95.25 102 ILE A N 1
ATOM 760 C CA . ILE A 1 102 ? -30.265 -5.041 39.288 1.00 95.25 102 ILE A CA 1
ATOM 761 C C . ILE A 1 102 ? -31.603 -5.758 39.076 1.00 95.25 102 ILE A C 1
ATOM 763 O O . ILE A 1 102 ? -32.070 -5.881 37.948 1.00 95.25 102 ILE A O 1
ATOM 767 N N . ALA A 1 103 ? -32.217 -6.225 40.167 1.00 94.88 103 ALA A N 1
ATOM 768 C CA . ALA A 1 103 ? -33.475 -6.976 40.128 1.00 94.88 103 ALA A CA 1
ATOM 769 C C . ALA A 1 103 ? -34.739 -6.095 40.141 1.00 94.88 103 ALA A C 1
ATOM 771 O O . ALA A 1 103 ? -35.793 -6.556 39.716 1.00 94.88 103 ALA A O 1
ATOM 772 N N . ASP A 1 104 ? -34.654 -4.869 40.666 1.00 97.50 104 ASP A N 1
ATOM 773 C CA . ASP A 1 104 ? -35.772 -3.922 40.655 1.00 97.50 104 ASP A CA 1
ATOM 774 C C . ASP A 1 104 ? -35.867 -3.226 39.292 1.00 97.50 104 ASP A C 1
ATOM 776 O O . ASP A 1 104 ? -34.895 -2.636 38.817 1.00 97.50 104 ASP A O 1
ATOM 780 N N . ASP A 1 105 ? -37.045 -3.280 38.670 1.00 95.50 105 ASP A N 1
ATOM 781 C CA . ASP A 1 105 ? -37.250 -2.769 37.313 1.00 95.50 105 ASP A CA 1
ATOM 782 C C . ASP A 1 105 ? -37.064 -1.247 37.222 1.00 95.50 105 ASP A C 1
ATOM 784 O O . ASP A 1 105 ? -36.557 -0.738 36.218 1.00 95.50 105 ASP A O 1
ATOM 788 N N . LEU A 1 106 ? -37.462 -0.492 38.252 1.00 96.50 106 LEU A N 1
ATOM 789 C CA . LEU A 1 106 ? -37.352 0.966 38.239 1.00 96.50 106 LEU A CA 1
ATOM 790 C C . LEU A 1 106 ? -35.884 1.396 38.354 1.00 96.50 106 LEU A C 1
ATOM 792 O O . LEU A 1 106 ? -35.435 2.266 37.599 1.00 96.50 106 LEU A O 1
ATOM 796 N N . ASP A 1 107 ? -35.129 0.759 39.247 1.00 96.56 107 ASP A N 1
ATOM 797 C CA . ASP A 1 107 ? -33.695 0.992 39.411 1.00 96.56 107 ASP A CA 1
ATOM 798 C C . ASP A 1 107 ? -32.886 0.494 38.205 1.00 96.56 107 ASP A C 1
ATOM 800 O O . ASP A 1 107 ? -31.950 1.173 37.771 1.00 96.56 107 ASP A O 1
ATOM 804 N N . TYR A 1 108 ? -33.279 -0.629 37.596 1.00 95.12 108 TYR A N 1
ATOM 805 C CA . TYR A 1 108 ? -32.704 -1.112 36.340 1.00 95.12 108 TYR A CA 1
ATOM 806 C C . TYR A 1 108 ? -32.850 -0.064 35.229 1.00 95.12 108 TYR A C 1
ATOM 808 O O . TYR A 1 108 ? -31.861 0.344 34.611 1.00 95.12 108 TYR A O 1
ATOM 816 N N . MET A 1 109 ? -34.071 0.439 35.005 1.00 94.88 109 MET A N 1
ATOM 817 C CA . MET A 1 109 ? -34.336 1.444 33.969 1.00 94.88 109 MET A CA 1
ATOM 818 C C . MET A 1 109 ? -33.584 2.751 34.239 1.00 94.88 109 MET A C 1
ATOM 820 O O . MET A 1 109 ? -33.066 3.385 33.313 1.00 94.88 109 MET A O 1
ATOM 824 N N . LYS A 1 110 ? -33.473 3.151 35.512 1.00 94.69 110 LYS A N 1
ATOM 825 C CA . LYS A 1 110 ? -32.671 4.307 35.918 1.00 94.69 110 LYS A CA 1
ATOM 826 C C . LYS A 1 110 ? -31.184 4.104 35.603 1.00 94.69 110 LYS A C 1
ATOM 828 O O . LYS A 1 110 ? -30.576 5.016 35.040 1.00 94.69 110 LYS A O 1
ATOM 833 N N . CYS A 1 111 ? -30.629 2.928 35.904 1.00 94.88 111 CYS A N 1
ATOM 834 C CA . CYS A 1 111 ? -29.239 2.570 35.611 1.00 94.88 111 CYS A CA 1
ATOM 835 C C . CYS A 1 111 ? -28.942 2.635 34.109 1.00 94.88 111 CYS A C 1
ATOM 837 O O . CYS A 1 111 ? -28.013 3.331 33.698 1.00 94.88 111 CYS A O 1
ATOM 839 N N . ILE A 1 112 ? -29.773 1.991 33.280 1.00 94.56 112 ILE A N 1
ATOM 840 C CA . ILE A 1 112 ? -29.608 1.989 31.818 1.00 94.56 112 ILE A CA 1
ATOM 841 C C . ILE A 1 112 ? -29.617 3.414 31.261 1.00 94.56 112 ILE A C 1
ATOM 843 O O . ILE A 1 112 ? -28.783 3.751 30.424 1.00 94.56 112 ILE A O 1
ATOM 847 N N . ARG A 1 113 ? -30.510 4.281 31.748 1.00 93.62 113 ARG A N 1
ATOM 848 C CA . ARG A 1 113 ? -30.565 5.689 31.332 1.00 93.62 113 ARG A CA 1
ATOM 849 C C . ARG A 1 113 ? -29.290 6.462 31.696 1.00 93.62 113 ARG A C 1
ATOM 851 O O . ARG A 1 113 ? -28.824 7.275 30.903 1.00 93.62 113 ARG A O 1
ATOM 858 N N . GLU A 1 114 ? -28.740 6.246 32.889 1.00 92.38 114 GLU A N 1
ATOM 859 C CA . GLU A 1 114 ? -27.542 6.955 33.367 1.00 92.38 114 GLU A CA 1
ATOM 860 C C . GLU A 1 114 ? -26.262 6.469 32.676 1.00 92.38 114 GLU A C 1
ATOM 862 O O . GLU A 1 114 ? -25.424 7.281 32.278 1.00 92.38 114 GLU A O 1
ATOM 867 N N . ILE A 1 115 ? -26.125 5.155 32.499 1.00 93.56 115 ILE A N 1
ATOM 868 C CA . ILE A 1 115 ? -24.989 4.544 31.809 1.00 93.56 115 ILE A CA 1
ATOM 869 C C . ILE A 1 115 ? -25.068 4.756 30.295 1.00 93.56 115 ILE A C 1
ATOM 871 O O . ILE A 1 115 ? -24.038 4.977 29.662 1.00 93.56 115 ILE A O 1
ATOM 875 N N . GLY A 1 116 ? -26.268 4.760 29.715 1.00 89.06 116 GLY A N 1
ATOM 876 C CA . GLY A 1 116 ? -26.475 4.969 28.283 1.00 89.06 116 GLY A CA 1
ATOM 877 C C . GLY A 1 116 ? -25.859 6.274 27.780 1.00 89.06 116 GLY A C 1
ATOM 878 O O . GLY A 1 116 ? -25.159 6.261 26.772 1.00 89.06 116 GLY A O 1
ATOM 879 N N . ASN A 1 117 ? -26.030 7.377 28.519 1.00 88.00 117 ASN A N 1
ATOM 880 C CA . ASN A 1 117 ? -25.412 8.658 28.161 1.00 88.00 117 ASN A CA 1
ATOM 881 C C . ASN A 1 117 ? -23.879 8.608 28.229 1.00 88.00 117 ASN A C 1
ATOM 883 O O . ASN A 1 117 ? -23.222 9.070 27.306 1.00 88.00 117 ASN A O 1
ATOM 887 N N . LYS A 1 118 ? -23.302 7.997 29.273 1.00 88.94 118 LYS A N 1
ATOM 888 C CA . LYS A 1 118 ? -21.839 7.845 29.387 1.00 88.94 118 LYS A CA 1
ATOM 889 C C . LYS A 1 118 ? -21.267 6.984 28.263 1.00 88.94 118 LYS A C 1
ATOM 891 O O . LYS A 1 118 ? -20.224 7.299 27.707 1.00 88.94 118 LYS A O 1
ATOM 896 N N . ASN A 1 119 ? -21.958 5.902 27.917 1.00 92.62 119 ASN A N 1
ATOM 897 C CA . ASN A 1 119 ? -21.552 5.026 26.825 1.00 92.62 119 ASN A CA 1
ATOM 898 C C . ASN A 1 119 ? -21.659 5.717 25.465 1.00 92.62 119 ASN A C 1
ATOM 900 O O . ASN A 1 119 ? -20.880 5.390 24.575 1.00 92.62 119 ASN A O 1
ATOM 904 N N . LEU A 1 120 ? -22.578 6.674 25.299 1.00 93.31 120 LEU A N 1
ATOM 905 C CA . LEU A 1 120 ? -22.653 7.485 24.088 1.00 93.31 120 LEU A CA 1
ATOM 906 C C . LEU A 1 120 ? -21.352 8.270 23.872 1.00 93.31 120 LEU A C 1
ATOM 908 O O . LEU A 1 120 ? -20.825 8.252 22.764 1.00 93.31 120 LEU A O 1
ATOM 912 N N . ASP A 1 121 ? -20.810 8.886 24.926 1.00 92.81 121 ASP A N 1
ATOM 913 C CA . ASP A 1 121 ? -19.552 9.639 24.849 1.00 92.81 121 ASP A CA 1
ATOM 914 C C . ASP A 1 121 ? -18.382 8.730 24.436 1.00 92.81 121 ASP A C 1
ATOM 916 O O . ASP A 1 121 ? -17.643 9.061 23.509 1.00 92.81 121 ASP A O 1
ATOM 920 N N . ILE A 1 122 ? -18.271 7.539 25.043 1.00 92.94 122 ILE A N 1
ATOM 921 C CA . ILE A 1 122 ? -17.240 6.548 24.684 1.00 92.94 122 ILE A CA 1
ATOM 922 C C . ILE A 1 122 ? -17.410 6.104 23.223 1.00 92.94 122 ILE A C 1
ATOM 924 O O . ILE A 1 122 ? -16.440 6.037 22.473 1.00 92.94 122 ILE A O 1
ATOM 928 N N . LEU A 1 123 ? -18.638 5.812 22.783 1.00 93.00 123 LEU A N 1
ATOM 929 C CA . LEU A 1 123 ? -18.901 5.381 21.406 1.00 93.00 123 LEU A CA 1
ATOM 930 C C . LEU A 1 123 ? -18.565 6.469 20.383 1.00 93.00 123 LEU A C 1
ATOM 932 O O . LEU A 1 123 ? -18.045 6.154 19.312 1.00 93.00 123 LEU A O 1
ATOM 936 N N . VAL A 1 124 ? -18.837 7.736 20.702 1.00 94.19 124 VAL A N 1
ATOM 937 C CA . VAL A 1 124 ? -18.462 8.876 19.856 1.00 94.19 124 VAL A CA 1
ATOM 938 C C . VAL A 1 124 ? -16.943 9.006 19.770 1.00 94.19 124 VAL A C 1
ATOM 940 O O . VAL A 1 124 ? -16.417 9.181 18.672 1.00 94.19 124 VAL A O 1
ATOM 943 N N . GLU A 1 125 ? -16.234 8.871 20.891 1.00 91.50 125 GLU A N 1
ATOM 944 C CA . GLU A 1 125 ? -14.770 8.908 20.922 1.00 91.50 125 GLU A CA 1
ATOM 945 C C . GLU A 1 125 ? -14.153 7.764 20.105 1.00 91.50 125 GLU A C 1
ATOM 947 O O . GLU A 1 125 ? -13.336 8.013 19.219 1.00 91.50 125 GLU A O 1
ATOM 952 N N . ILE A 1 126 ? -14.607 6.522 20.320 1.00 91.75 126 ILE A N 1
ATOM 953 C CA . ILE A 1 126 ? -14.188 5.351 19.533 1.00 91.75 126 ILE A CA 1
ATOM 954 C C . ILE A 1 126 ? -14.429 5.601 18.046 1.00 91.75 126 ILE A C 1
ATOM 956 O O . ILE A 1 126 ? -13.549 5.345 17.226 1.00 91.75 126 ILE A O 1
ATOM 960 N N . HIS A 1 127 ? -15.613 6.101 17.686 1.00 93.50 127 HIS A N 1
ATOM 961 C CA . HIS A 1 127 ? -15.959 6.369 16.297 1.00 93.50 127 HIS A CA 1
ATOM 962 C C . HIS A 1 127 ? -15.027 7.409 15.670 1.00 93.50 127 HIS A C 1
ATOM 964 O O . HIS A 1 127 ? -14.564 7.217 14.543 1.00 93.50 127 HIS A O 1
ATOM 970 N N . PHE A 1 128 ? -14.730 8.491 16.389 1.00 93.19 128 PHE A N 1
ATOM 971 C CA . PHE A 1 128 ? -13.859 9.549 15.894 1.00 93.19 128 PHE A CA 1
ATOM 972 C C . PHE A 1 128 ? -12.415 9.063 15.737 1.00 93.19 128 PHE A C 1
ATOM 974 O O . PHE A 1 128 ? -11.823 9.253 14.673 1.00 93.19 128 PHE A O 1
ATOM 981 N N . ASN A 1 129 ? -11.879 8.367 16.743 1.00 90.31 129 ASN A N 1
ATOM 982 C CA . ASN A 1 129 ? -10.526 7.811 16.707 1.00 90.31 129 ASN A CA 1
ATOM 983 C C . ASN A 1 129 ? -10.390 6.769 15.591 1.00 90.31 129 ASN A C 1
ATOM 985 O O . ASN A 1 129 ? -9.485 6.874 14.767 1.00 90.31 129 ASN A O 1
ATOM 989 N N . ALA A 1 130 ? -11.348 5.844 15.467 1.00 91.06 130 ALA A N 1
ATOM 990 C CA . ALA A 1 130 ? -11.360 4.845 14.400 1.00 91.06 130 ALA A CA 1
ATOM 991 C C . ALA A 1 130 ? -11.438 5.483 13.006 1.00 91.06 130 ALA A C 1
ATOM 993 O O . ALA A 1 130 ? -10.711 5.085 12.098 1.00 91.06 130 ALA A O 1
ATOM 994 N N . THR A 1 131 ? -12.293 6.494 12.829 1.00 92.44 131 THR A N 1
ATOM 995 C CA . THR A 1 131 ? -12.435 7.198 11.545 1.00 92.44 131 THR A CA 1
ATOM 996 C C . THR A 1 131 ? -11.161 7.964 11.191 1.00 92.44 131 THR A C 1
ATOM 998 O O . THR A 1 131 ? -10.713 7.923 10.042 1.00 92.44 131 THR A O 1
ATOM 1001 N N . SER A 1 132 ? -10.556 8.634 12.173 1.00 90.69 132 SER A N 1
ATOM 1002 C CA . SER A 1 132 ? -9.287 9.347 12.023 1.00 90.69 132 SER A CA 1
ATOM 1003 C C . SER A 1 132 ? -8.151 8.391 11.641 1.00 90.69 132 SER A C 1
ATOM 1005 O O . SER A 1 132 ? -7.496 8.595 10.617 1.00 90.69 132 SER A O 1
ATOM 1007 N N . ALA A 1 133 ? -7.975 7.303 12.398 1.00 89.50 133 ALA A N 1
ATOM 1008 C CA . ALA A 1 133 ? -6.959 6.285 12.147 1.00 89.50 133 ALA A CA 1
ATOM 1009 C C . ALA A 1 133 ? -7.143 5.621 10.775 1.00 89.50 133 ALA A C 1
ATOM 1011 O O . ALA A 1 133 ? -6.193 5.537 10.002 1.00 89.50 133 ALA A O 1
ATOM 1012 N N . HIS A 1 134 ? -8.373 5.235 10.420 1.00 90.56 134 HIS A N 1
ATOM 1013 C CA . HIS A 1 134 ? -8.687 4.666 9.107 1.00 90.56 134 HIS A CA 1
ATOM 1014 C C . HIS A 1 134 ? -8.357 5.632 7.962 1.00 90.56 134 HIS A C 1
ATOM 1016 O O . HIS A 1 134 ? -7.799 5.224 6.947 1.00 90.56 134 HIS A O 1
ATOM 1022 N N . THR A 1 135 ? -8.696 6.916 8.106 1.00 90.69 135 THR A N 1
ATOM 1023 C CA . THR A 1 135 ? -8.436 7.926 7.067 1.00 90.69 135 THR A CA 1
ATOM 1024 C C . THR A 1 135 ? -6.939 8.128 6.852 1.00 90.69 135 THR A C 1
ATOM 1026 O O . THR A 1 135 ? -6.481 8.182 5.711 1.00 90.69 135 THR A O 1
ATOM 1029 N N . ARG A 1 136 ? -6.1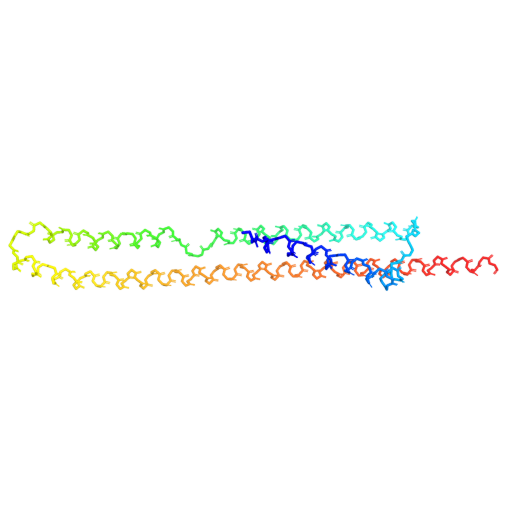71 8.201 7.942 1.00 88.12 136 ARG A N 1
ATOM 1030 C CA . ARG A 1 136 ? -4.710 8.304 7.899 1.00 88.12 136 ARG A CA 1
ATOM 1031 C C . ARG A 1 136 ? -4.073 7.061 7.281 1.00 88.12 136 ARG A C 1
ATOM 1033 O O . ARG A 1 136 ? -3.356 7.203 6.305 1.00 88.12 136 ARG A O 1
ATOM 1040 N N . LEU A 1 137 ? -4.426 5.861 7.752 1.00 87.56 137 LEU A N 1
ATOM 1041 C CA . LEU A 1 137 ? -3.956 4.604 7.158 1.00 87.56 137 LEU A CA 1
ATOM 1042 C C . LEU A 1 137 ? -4.238 4.561 5.659 1.00 87.56 137 LEU A C 1
ATOM 1044 O O . LEU A 1 137 ? -3.352 4.257 4.873 1.00 87.56 137 LEU A O 1
ATOM 1048 N N . ARG A 1 138 ? -5.460 4.912 5.246 1.00 89.94 138 ARG A N 1
ATOM 1049 C CA . ARG A 1 138 ? -5.808 4.939 3.827 1.00 89.94 138 ARG A CA 1
ATOM 1050 C C . ARG A 1 138 ? -4.949 5.921 3.031 1.00 89.94 138 ARG A C 1
ATOM 1052 O O . ARG A 1 138 ? -4.563 5.592 1.918 1.00 89.94 138 ARG A O 1
ATOM 1059 N N . THR A 1 139 ? -4.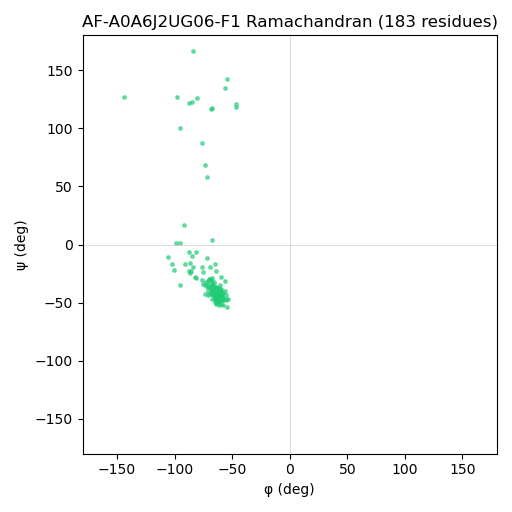654 7.086 3.600 1.00 90.12 139 THR A N 1
ATOM 1060 C CA . THR A 1 139 ? -3.792 8.087 2.960 1.00 90.12 139 THR A CA 1
ATOM 1061 C C . THR A 1 139 ? -2.385 7.529 2.765 1.00 90.12 139 THR A C 1
ATOM 1063 O O . THR A 1 139 ? -1.878 7.576 1.649 1.00 90.12 139 THR A O 1
ATOM 1066 N N . ASP A 1 140 ? -1.806 6.920 3.801 1.00 87.69 140 ASP A N 1
ATOM 1067 C CA . ASP A 1 140 ? -0.466 6.336 3.724 1.00 87.69 140 ASP A CA 1
ATOM 1068 C C . ASP A 1 140 ? -0.423 5.172 2.699 1.00 87.69 140 ASP A C 1
ATOM 1070 O O . ASP A 1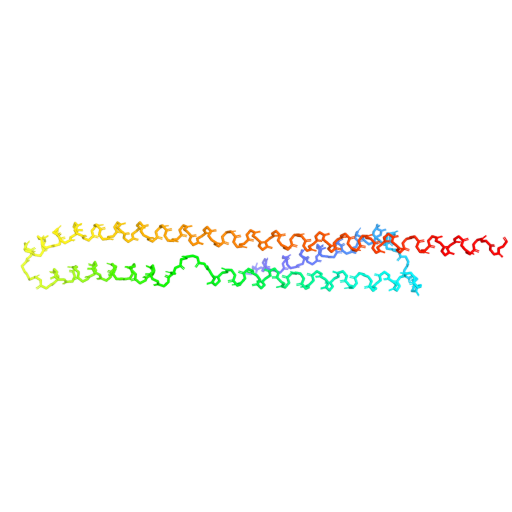 140 ? 0.500 5.075 1.893 1.00 87.69 140 ASP A O 1
ATOM 1074 N N . TYR A 1 141 ? -1.461 4.323 2.648 1.00 89.56 141 TYR A N 1
ATOM 1075 C CA . TYR A 1 141 ? -1.595 3.271 1.626 1.00 89.56 141 TYR A CA 1
ATOM 1076 C C . TYR A 1 141 ? -1.694 3.833 0.201 1.00 89.56 141 TYR A C 1
ATOM 1078 O O . TYR A 1 141 ? -1.048 3.313 -0.714 1.00 89.56 141 TYR A O 1
ATOM 1086 N N . ASP A 1 142 ? -2.512 4.868 0.003 1.00 91.81 142 ASP A N 1
ATOM 1087 C CA . ASP A 1 142 ? -2.688 5.510 -1.300 1.00 91.81 142 ASP A CA 1
ATOM 1088 C C . ASP A 1 142 ? -1.367 6.168 -1.759 1.00 91.81 142 ASP A C 1
ATOM 1090 O O . ASP A 1 142 ? -1.009 6.064 -2.934 1.00 91.81 142 ASP A O 1
ATOM 1094 N N . GLU A 1 143 ? -0.593 6.763 -0.842 1.00 91.56 143 GLU A N 1
ATOM 1095 C CA . GLU A 1 143 ? 0.727 7.352 -1.116 1.00 91.56 143 GLU A CA 1
ATOM 1096 C C . GLU A 1 143 ? 1.766 6.299 -1.533 1.00 91.56 143 GLU A C 1
ATOM 1098 O O . GLU A 1 143 ? 2.455 6.464 -2.550 1.00 91.56 143 GLU A O 1
ATOM 1103 N N . VAL A 1 144 ? 1.852 5.178 -0.807 1.00 91.94 144 VAL A N 1
ATOM 1104 C CA . VAL A 1 144 ? 2.740 4.065 -1.183 1.00 91.94 144 VAL A CA 1
ATOM 1105 C C . VAL A 1 144 ? 2.344 3.499 -2.544 1.00 91.94 144 VAL A C 1
ATOM 1107 O O . VAL A 1 144 ? 3.200 3.275 -3.405 1.00 91.94 144 VAL A O 1
ATOM 1110 N N . HIS A 1 145 ? 1.045 3.306 -2.780 1.00 92.56 145 HIS A N 1
ATOM 1111 C CA . HIS A 1 145 ? 0.556 2.789 -4.051 1.00 92.56 145 HIS A CA 1
ATOM 1112 C C . HIS A 1 145 ? 0.876 3.732 -5.216 1.00 92.56 145 HIS A C 1
ATOM 1114 O O . HIS A 1 145 ? 1.350 3.288 -6.264 1.00 92.56 145 HIS A O 1
ATOM 1120 N N . GLN A 1 146 ? 0.675 5.038 -5.032 1.00 94.62 146 GLN A N 1
ATOM 1121 C CA . GLN A 1 146 ? 1.039 6.043 -6.025 1.00 94.62 146 GLN A CA 1
ATOM 1122 C C . GLN A 1 146 ? 2.538 5.993 -6.342 1.00 94.62 146 GLN A C 1
ATOM 1124 O O . GLN A 1 146 ? 2.920 6.010 -7.513 1.00 94.62 146 GLN A O 1
ATOM 1129 N N . THR A 1 147 ? 3.381 5.893 -5.317 1.00 94.12 147 THR A N 1
ATOM 1130 C CA . THR A 1 147 ? 4.839 5.804 -5.473 1.00 94.12 147 THR A CA 1
ATOM 1131 C C . THR A 1 147 ? 5.241 4.560 -6.266 1.00 94.12 147 THR A C 1
ATOM 1133 O O . THR A 1 147 ? 6.030 4.652 -7.209 1.00 94.12 147 THR A O 1
ATOM 1136 N N . PHE A 1 148 ? 4.642 3.407 -5.961 1.00 95.44 148 PHE A N 1
ATOM 1137 C CA . PHE A 1 148 ? 4.850 2.172 -6.716 1.00 95.44 148 PHE A CA 1
ATOM 1138 C C . PHE A 1 148 ? 4.456 2.319 -8.196 1.00 95.44 148 PHE A C 1
ATOM 1140 O O . PHE A 1 148 ? 5.210 1.926 -9.091 1.00 95.44 148 PHE A O 1
ATOM 1147 N N . LEU A 1 149 ? 3.299 2.924 -8.482 1.00 96.62 149 LEU A N 1
ATOM 1148 C CA . LEU A 1 149 ? 2.845 3.157 -9.856 1.00 96.62 149 LEU A CA 1
ATOM 1149 C C . LEU A 1 149 ? 3.790 4.078 -10.634 1.00 96.62 149 LEU A C 1
ATOM 1151 O O . LEU A 1 149 ? 4.098 3.798 -11.791 1.00 96.62 149 LEU A O 1
ATOM 1155 N N . LEU A 1 150 ? 4.277 5.154 -10.014 1.00 97.31 150 LEU A N 1
ATOM 1156 C CA . LEU A 1 150 ? 5.235 6.058 -10.654 1.00 97.31 150 LEU A CA 1
ATOM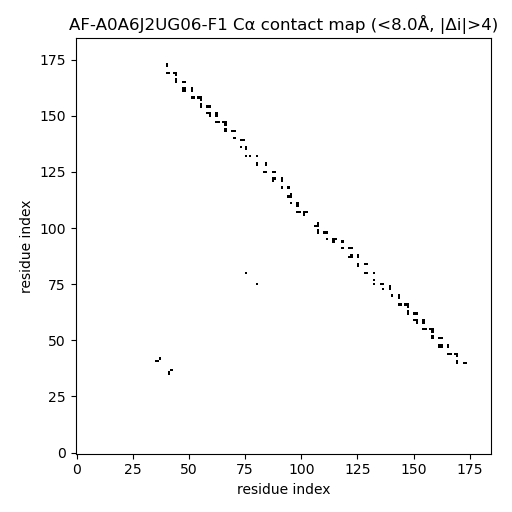 1157 C C . LEU A 1 150 ? 6.565 5.350 -10.942 1.00 97.31 150 LEU A C 1
ATOM 1159 O O . LEU A 1 150 ? 7.048 5.404 -12.070 1.00 97.31 150 LEU A O 1
ATOM 1163 N N . CYS A 1 151 ? 7.099 4.606 -9.972 1.00 97.38 151 CYS A N 1
ATOM 1164 C CA . CYS A 1 151 ? 8.334 3.838 -10.134 1.00 97.38 151 CYS A CA 1
ATOM 1165 C C . CYS A 1 151 ? 8.230 2.803 -11.271 1.00 97.38 151 CYS A C 1
ATOM 1167 O O . CYS A 1 151 ? 9.109 2.699 -12.130 1.00 97.38 151 CYS A O 1
ATOM 1169 N N . THR A 1 152 ? 7.122 2.058 -11.332 1.00 96.94 152 THR A N 1
ATOM 1170 C CA . THR A 1 152 ? 6.903 1.067 -12.399 1.00 96.94 152 THR A CA 1
ATOM 1171 C C . THR A 1 152 ? 6.712 1.720 -13.766 1.00 96.94 152 THR A C 1
ATOM 1173 O O . THR A 1 152 ? 7.214 1.195 -14.762 1.00 96.94 152 THR A O 1
ATOM 1176 N N . LEU A 1 153 ? 6.053 2.879 -13.834 1.00 97.81 153 LEU A N 1
ATOM 1177 C CA . LEU A 1 153 ? 5.912 3.648 -15.068 1.00 97.81 153 LEU A CA 1
ATOM 1178 C C . LEU A 1 153 ? 7.268 4.144 -15.590 1.00 97.81 153 LEU A C 1
ATOM 1180 O O . LEU A 1 153 ? 7.538 4.036 -16.786 1.00 97.81 153 LEU A O 1
ATOM 1184 N N . GLU A 1 154 ? 8.140 4.637 -14.711 1.00 97.38 154 GLU A N 1
ATOM 1185 C CA . GLU A 1 154 ? 9.505 5.037 -15.072 1.00 97.38 154 GLU A CA 1
ATOM 1186 C C . GLU A 1 154 ? 10.310 3.847 -15.611 1.00 97.38 154 GLU A C 1
ATOM 1188 O O . GLU A 1 154 ? 10.934 3.946 -16.672 1.00 97.38 154 GLU A O 1
ATOM 1193 N N . ALA A 1 155 ? 10.224 2.685 -14.955 1.00 96.81 155 ALA A N 1
ATOM 1194 C CA . ALA A 1 155 ? 10.857 1.457 -15.433 1.00 96.81 155 ALA A CA 1
ATOM 1195 C C . ALA A 1 155 ? 10.340 1.042 -16.825 1.00 96.81 155 ALA A C 1
ATOM 1197 O O . ALA A 1 155 ? 11.129 0.680 -17.703 1.00 96.81 155 ALA A O 1
ATOM 1198 N N . GLN A 1 156 ? 9.026 1.136 -17.063 1.00 96.44 156 GLN A N 1
ATOM 1199 C CA . GLN A 1 156 ? 8.423 0.866 -18.374 1.00 96.44 156 GLN A CA 1
ATOM 1200 C C . GLN A 1 156 ? 8.906 1.854 -19.439 1.00 96.44 156 GLN A C 1
ATOM 1202 O O . GLN A 1 156 ? 9.214 1.452 -20.563 1.00 96.44 156 GLN A O 1
ATOM 1207 N N . GLN A 1 157 ? 8.999 3.141 -19.104 1.00 97.81 157 GLN A N 1
ATOM 1208 C CA . GLN A 1 157 ? 9.483 4.163 -20.025 1.00 97.81 157 GLN A CA 1
ATOM 1209 C C . GLN A 1 157 ? 10.933 3.894 -20.441 1.00 97.81 157 GLN A C 1
ATOM 1211 O O . GLN A 1 157 ? 11.262 4.004 -21.626 1.00 97.81 157 GLN A O 1
ATOM 1216 N N . VAL A 1 158 ? 11.794 3.526 -19.489 1.00 96.81 158 VAL A N 1
ATOM 1217 C CA . VAL A 1 158 ? 13.182 3.138 -19.768 1.00 96.81 158 VAL A CA 1
ATOM 1218 C C . VAL A 1 158 ? 13.213 1.916 -20.681 1.00 96.81 158 VAL A C 1
ATOM 1220 O O . VAL A 1 158 ? 13.863 1.962 -21.721 1.00 96.81 158 VAL A O 1
ATOM 1223 N N . TYR A 1 159 ? 12.450 0.869 -20.364 1.00 96.25 159 TYR A N 1
ATOM 1224 C CA . TYR A 1 159 ? 12.360 -0.341 -21.184 1.00 96.25 159 TYR A CA 1
ATOM 1225 C C . TYR A 1 159 ? 11.974 -0.049 -22.640 1.00 96.25 159 TYR A C 1
ATOM 1227 O O . TYR A 1 159 ? 12.696 -0.428 -23.565 1.00 96.25 159 TYR A O 1
ATOM 1235 N N . VAL A 1 160 ? 10.863 0.665 -22.851 1.00 97.62 160 VAL A N 1
ATOM 1236 C CA . VAL A 1 160 ? 10.357 0.994 -24.193 1.00 97.62 160 VAL A CA 1
ATOM 1237 C C . VAL A 1 160 ? 11.380 1.815 -24.973 1.00 97.62 160 VAL A C 1
ATOM 1239 O O . VAL A 1 160 ? 11.597 1.566 -26.160 1.00 97.62 160 VAL A O 1
ATOM 1242 N N . ASN A 1 161 ? 12.039 2.776 -24.322 1.00 97.38 161 ASN A N 1
ATOM 1243 C CA . ASN A 1 161 ? 13.077 3.571 -24.966 1.00 97.38 161 ASN A CA 1
ATOM 1244 C C . ASN A 1 161 ? 14.307 2.740 -25.332 1.00 97.38 161 ASN A C 1
ATOM 1246 O O . ASN A 1 161 ? 14.795 2.881 -26.451 1.00 97.38 161 ASN A O 1
ATOM 1250 N N . SER A 1 162 ? 14.773 1.857 -24.449 1.00 95.50 162 SER A N 1
ATOM 1251 C CA . SER A 1 162 ? 15.920 0.985 -24.713 1.00 95.50 162 SER A CA 1
ATOM 1252 C C . SER A 1 162 ? 15.651 0.021 -25.868 1.00 95.50 162 SER A C 1
ATOM 1254 O O . SER A 1 162 ? 16.474 -0.098 -26.772 1.00 95.50 162 SER A O 1
ATOM 1256 N N . VAL A 1 163 ? 14.468 -0.601 -25.913 1.00 94.44 163 VAL A N 1
ATOM 1257 C CA . VAL A 1 163 ? 14.078 -1.479 -27.031 1.00 94.44 163 VAL A CA 1
ATOM 1258 C C . VAL A 1 163 ? 13.952 -0.692 -28.336 1.00 94.44 163 VAL A C 1
ATOM 1260 O O . VAL A 1 163 ? 14.403 -1.155 -29.383 1.00 94.44 163 VAL A O 1
ATOM 1263 N N . ARG A 1 164 ? 13.380 0.518 -28.294 1.00 95.75 164 ARG A N 1
ATOM 1264 C CA . ARG A 1 164 ? 13.289 1.396 -29.469 1.00 95.75 164 ARG A CA 1
ATOM 1265 C C . ARG A 1 164 ? 14.671 1.779 -30.002 1.00 95.75 164 ARG A C 1
ATOM 1267 O O . ARG A 1 164 ? 14.857 1.803 -31.215 1.00 95.75 164 ARG A O 1
ATOM 1274 N N . LEU A 1 165 ? 15.621 2.089 -29.120 1.00 96.56 165 LEU A N 1
ATOM 1275 C CA . LEU A 1 165 ? 17.000 2.395 -29.505 1.00 96.56 165 LEU A CA 1
ATOM 1276 C C . LEU A 1 165 ? 17.674 1.178 -30.146 1.00 96.56 165 LEU A C 1
ATOM 1278 O O . LEU A 1 165 ? 18.161 1.296 -31.266 1.00 96.56 165 LEU A O 1
ATOM 1282 N N . ALA A 1 166 ? 17.589 0.005 -29.514 1.00 93.06 166 ALA A N 1
ATOM 1283 C CA . ALA A 1 166 ? 18.116 -1.242 -30.071 1.00 93.06 166 ALA A CA 1
ATOM 1284 C C . ALA A 1 166 ? 17.525 -1.551 -31.459 1.00 93.06 166 ALA A C 1
ATOM 1286 O O . ALA A 1 166 ? 18.221 -1.988 -32.375 1.00 93.06 166 ALA A O 1
ATOM 1287 N N . TYR A 1 167 ? 16.227 -1.300 -31.644 1.00 93.38 167 TYR A N 1
ATOM 1288 C CA . TYR A 1 167 ? 15.569 -1.483 -32.935 1.00 93.38 167 TYR A CA 1
ATOM 1289 C C . TYR A 1 167 ? 16.070 -0.497 -34.001 1.00 93.38 167 TYR A C 1
ATOM 1291 O O . TYR A 1 167 ? 16.267 -0.883 -35.151 1.00 93.38 167 TYR A O 1
ATOM 1299 N N . ASN A 1 168 ? 16.308 0.765 -33.643 1.00 94.12 168 ASN A N 1
ATOM 1300 C CA . ASN A 1 168 ? 16.898 1.730 -34.571 1.00 94.12 168 ASN A CA 1
ATOM 1301 C C . 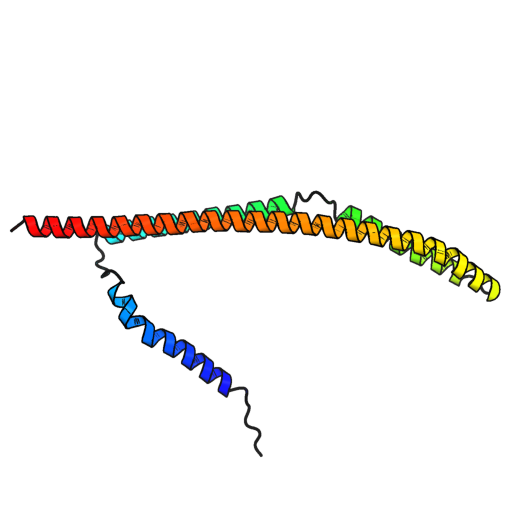ASN A 1 168 ? 18.318 1.312 -34.985 1.00 94.12 168 ASN A C 1
ATOM 1303 O O . ASN A 1 168 ? 18.635 1.340 -36.173 1.00 94.12 168 ASN A O 1
ATOM 1307 N N . GLU A 1 169 ? 19.135 0.845 -34.038 1.00 93.69 169 GLU A N 1
ATOM 1308 C CA . GLU A 1 169 ? 20.485 0.334 -34.313 1.00 93.69 169 GLU A CA 1
ATOM 1309 C C . GLU A 1 169 ? 20.463 -0.899 -35.232 1.00 93.69 169 GLU A C 1
ATOM 1311 O O . GLU A 1 169 ? 21.297 -1.023 -36.132 1.00 93.69 169 GLU A O 1
ATOM 1316 N N . LEU A 1 170 ? 19.469 -1.784 -35.081 1.00 91.56 170 LEU A N 1
ATOM 1317 C CA . LEU A 1 170 ? 19.243 -2.906 -35.998 1.00 91.56 170 LEU A CA 1
ATOM 1318 C C . LEU A 1 170 ? 19.022 -2.427 -37.440 1.00 91.56 170 LEU A C 1
ATOM 1320 O O . LEU A 1 170 ? 19.616 -2.978 -38.371 1.00 91.56 170 LEU A O 1
ATOM 1324 N N . LEU A 1 171 ? 18.160 -1.423 -37.630 1.00 92.06 171 LEU A N 1
ATOM 1325 C CA . LEU A 1 171 ? 17.864 -0.868 -38.953 1.00 92.06 171 LEU A CA 1
ATOM 1326 C C . LEU A 1 171 ? 19.103 -0.222 -39.578 1.00 92.06 171 LEU A C 1
ATOM 1328 O O . LEU A 1 171 ? 19.395 -0.463 -40.750 1.00 92.06 171 LEU A O 1
ATOM 1332 N N . GLU A 1 172 ? 19.853 0.556 -38.798 1.00 92.44 172 GLU A N 1
ATOM 1333 C CA . GLU A 1 172 ? 21.092 1.192 -39.252 1.00 92.44 172 GLU A CA 1
ATOM 1334 C C . GLU A 1 172 ? 22.155 0.158 -39.644 1.00 92.44 172 GLU A C 1
ATOM 1336 O O . GLU A 1 172 ? 22.757 0.269 -40.714 1.00 92.44 172 GLU A O 1
ATOM 1341 N N . CYS A 1 173 ? 22.344 -0.884 -38.832 1.00 91.38 173 CYS A N 1
ATOM 1342 C CA . CYS A 1 173 ? 23.294 -1.962 -39.105 1.00 91.38 173 CYS A CA 1
ATOM 1343 C C . CYS A 1 173 ? 22.966 -2.692 -40.417 1.00 91.38 173 CYS A C 1
ATOM 1345 O O . CYS A 1 173 ? 23.849 -2.924 -41.247 1.00 91.38 173 CYS A O 1
ATOM 1347 N N . ARG A 1 174 ? 21.684 -2.989 -40.662 1.00 89.25 174 ARG A N 1
ATOM 1348 C CA . ARG A 1 174 ? 21.246 -3.636 -41.909 1.00 89.25 174 ARG A CA 1
ATOM 1349 C C . ARG A 1 174 ? 21.424 -2.735 -43.128 1.00 89.25 174 ARG A C 1
ATOM 1351 O O . ARG A 1 174 ? 21.944 -3.197 -44.141 1.00 89.25 174 ARG A O 1
ATOM 1358 N N . ALA A 1 175 ? 21.092 -1.450 -43.016 1.00 88.56 175 ALA A N 1
ATOM 1359 C CA . ALA A 1 175 ? 21.302 -0.487 -44.098 1.00 88.56 175 ALA A CA 1
ATOM 1360 C C . ALA A 1 175 ? 22.792 -0.335 -44.467 1.00 88.56 175 ALA A C 1
ATOM 1362 O O . ALA A 1 175 ? 23.143 -0.218 -45.643 1.00 88.56 175 ALA A O 1
ATOM 1363 N N . GLN A 1 176 ? 23.693 -0.372 -43.479 1.00 86.25 176 GLN A N 1
ATOM 1364 C CA . GLN A 1 176 ? 25.139 -0.354 -43.722 1.00 86.25 176 GLN A CA 1
ATOM 13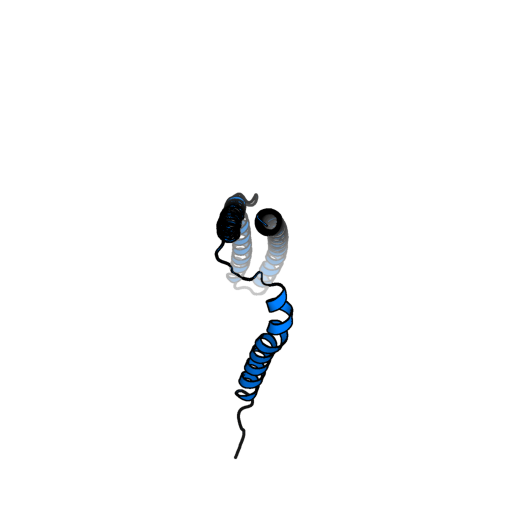65 C C . GLN A 1 176 ? 25.619 -1.620 -44.441 1.00 86.25 176 GLN A C 1
ATOM 1367 O O . GLN A 1 176 ? 26.424 -1.523 -45.368 1.00 86.25 176 GLN A O 1
ATOM 1372 N N . MET A 1 177 ? 25.108 -2.797 -44.065 1.00 78.44 177 MET A N 1
ATOM 1373 C CA . MET A 1 177 ? 25.445 -4.053 -44.744 1.00 78.44 177 MET A CA 1
ATOM 1374 C C . MET A 1 177 ? 24.995 -4.060 -46.212 1.00 78.44 177 MET A C 1
ATOM 1376 O O . MET A 1 177 ? 25.761 -4.475 -47.083 1.00 78.44 177 MET A O 1
ATOM 1380 N N . GLU A 1 178 ? 23.799 -3.546 -46.511 1.00 75.06 178 GLU A N 1
ATOM 1381 C CA . GLU A 1 178 ? 23.299 -3.415 -47.888 1.00 75.06 178 GLU A CA 1
ATOM 1382 C C . GLU A 1 178 ? 24.159 -2.452 -48.728 1.00 75.06 178 GLU A C 1
ATOM 1384 O O . GLU A 1 178 ? 24.518 -2.762 -49.867 1.00 75.06 178 GLU A O 1
ATOM 1389 N N . ASN A 1 179 ? 24.574 -1.318 -48.156 1.00 72.56 179 ASN A N 1
ATOM 1390 C CA . ASN A 1 179 ? 25.447 -0.354 -48.835 1.00 72.56 179 ASN A CA 1
ATOM 1391 C C . ASN A 1 179 ? 26.866 -0.893 -49.089 1.00 72.56 179 ASN A C 1
ATOM 1393 O O . ASN A 1 179 ? 27.449 -0.602 -50.133 1.00 72.56 179 ASN A O 1
ATOM 1397 N N . CYS A 1 180 ? 27.413 -1.703 -48.179 1.00 61.09 180 CYS A N 1
ATOM 1398 C CA . CYS A 1 180 ? 28.688 -2.397 -48.386 1.00 61.09 180 CYS A CA 1
ATOM 1399 C C . CYS A 1 180 ? 28.590 -3.518 -49.431 1.00 61.09 180 CYS A C 1
ATOM 1401 O O . CYS A 1 180 ? 29.565 -3.792 -50.123 1.00 61.09 180 CYS A O 1
ATOM 1403 N N . SER A 1 181 ? 27.424 -4.154 -49.588 1.00 59.25 181 SER A N 1
ATOM 1404 C CA . SER A 1 181 ? 27.214 -5.155 -50.642 1.00 59.25 181 SER A CA 1
ATOM 1405 C C . SER A 1 181 ? 27.157 -4.532 -52.042 1.00 59.25 181 SER A C 1
ATOM 1407 O O . SER A 1 181 ? 27.558 -5.173 -53.012 1.00 59.25 181 SER A O 1
ATOM 1409 N N . ASN A 1 182 ? 26.673 -3.291 -52.159 1.00 55.81 182 ASN A N 1
ATOM 1410 C CA . ASN A 1 182 ? 26.531 -2.582 -53.435 1.00 55.81 182 ASN A CA 1
ATOM 1411 C C . ASN A 1 182 ? 27.810 -1.860 -53.901 1.00 55.81 182 ASN A C 1
ATOM 1413 O O . ASN A 1 182 ? 27.853 -1.399 -55.036 1.00 55.81 182 ASN A O 1
ATOM 1417 N N . SER A 1 183 ? 28.845 -1.754 -53.060 1.00 51.22 183 SER A N 1
ATOM 1418 C CA . SER A 1 183 ? 30.125 -1.103 -53.394 1.00 51.22 183 SER A CA 1
ATOM 1419 C C . SER A 1 183 ? 31.222 -2.067 -53.869 1.00 51.22 183 SER A C 1
ATOM 1421 O O . SER A 1 183 ? 32.339 -1.635 -54.151 1.00 51.22 183 SER A O 1
ATOM 1423 N N . ILE A 1 184 ? 30.913 -3.367 -53.965 1.00 48.81 184 ILE A N 1
ATOM 1424 C CA . ILE A 1 184 ? 31.834 -4.435 -54.404 1.00 48.81 184 ILE A CA 1
ATOM 1425 C C . ILE A 1 184 ? 31.622 -4.811 -55.894 1.00 48.81 184 ILE A C 1
ATOM 1427 O O . ILE A 1 184 ? 32.341 -5.660 -56.421 1.00 48.81 184 ILE A O 1
ATOM 1431 N N . PHE A 1 185 ? 30.702 -4.144 -56.604 1.00 42.00 185 PHE A N 1
ATOM 1432 C CA . PHE A 1 185 ? 30.521 -4.263 -58.060 1.00 42.00 185 PHE A CA 1
ATOM 1433 C C . PHE A 1 185 ? 30.926 -2.991 -58.806 1.00 42.00 185 PHE A C 1
ATOM 1435 O O . PHE A 1 185 ? 30.521 -1.892 -58.366 1.00 42.00 185 PHE A O 1
#

Organism: Drosophila lebanonensis (NCBI:txid7225)

Secondary structure (DSSP, 8-state):
-----TTSHHHHHHHHHHHHHHHHSHHHHTTTSPP----HHHHHHHHHHHHHHHHHHHHHHHHHHHHHHHHHS-SS-HHHHHHHHHHHHHHHHHHHHHHHT--SHHHHHHHHHHHHHHHHHHHHHHHHHHHHHHHHHHHHHHHHHHHHHHHHHHHHHHHHHHHHHHHHHHHHHHHHHHHHHHT--

Mean predicted aligned error: 14.67 Å

Nearest PDB structures (foldseek):
  4tql-assembly1_A  TM=3.198E-01  e=2.468E+00  synthetic construct
  7sqc-assembly1_1Y  TM=4.633E-01  e=6.245E+00  Chlamydomonas reinhardtii

Radius of gyration: 33.98 Å; Cα contacts (8 Å, |Δi|>4): 79; chains: 1; bounding box: 70×42×99 Å

pLDDT: mean 80.6, std 19.78, range [35.53, 97.81]

Foldseek 3Di:
DDDDDPVVVVVVVVVVVVVVVVPPPCPPVVVVPPPPPVDPLVVQLVVLLVVLVVLLVVLLVVLVVVLVVLLVVQPDPPVVLVVLLVVLVVVLVVQLVVLVPDPDPVSSVVSCVVSVVVNVVSVVVSVVSVVVRVVSNVVSNVVSVVSSVVSSVVSVVSSVVSSVVSVVSSVVVVVVVVVVVVVVD

InterPro domains:
  IPR007931 Protein TsetseEP [PF05267] (39-156)

Solvent-accessible surface area (backbone atoms only — not comparable to full-atom values): 10184 Å² total; per-residue (Å²): 140,79,91,77,70,82,72,61,64,58,57,56,55,53,53,51,54,59,53,49,59,67,68,70,51,53,78,70,51,58,76,69,50,72,80,83,60,92,41,76,41,50,55,52,28,53,53,46,39,50,50,28,50,51,51,30,54,52,48,42,51,49,30,52,51,53,36,54,55,51,65,72,64,51,92,66,61,63,68,59,58,51,49,54,45,53,51,50,54,47,52,46,51,55,55,54,53,60,35,70,74,48,85,51,67,69,61,25,55,51,40,49,58,59,47,47,57,57,40,47,56,49,52,52,49,42,51,50,53,50,51,51,52,51,52,50,52,50,49,55,51,51,52,42,50,51,50,33,54,52,47,41,48,53,31,50,52,52,28,56,49,47,39,51,49,33,52,50,52,31,53,53,47,50,54,51,52,54,55,59,63,63,69,77,111